Protein AF-A0AA35V7S6-F1 (afdb_monomer_lite)

Secondary structure (DSSP, 8-state):
--PPPPPHHHHHHHHHHHHHHHHHHHHHHHHHHTT---GGGHHHHHHHHHHHHHHHHHT-HHHHHHHHHHHHHHHHHHHT--SSEEEE-TTS-EEEEE---S-HHHHHHHHHHHH---GGGTTT--GGG-S-----S----GGGTTPPP-------PPTTSSTTTTT---HHHHHHHHH-S-EEEEEESSS---HHHHHHHHHHHHTT-GGGEEEEEE-GGG---TT--SHHHHHHHHHHHHHHHHHHHHHHHHHHHHHHSEEE---TTS---TTSHHHHHHHHHHHHHHHHGGGG-

Organism: Methylococcus capsulatus (NCBI:txid414)

Radius of gyration: 25.81 Å; chains: 1; bounding box: 68×38×74 Å

pLDDT: mean 83.31, std 11.3, range [35.41, 95.25]

Sequence (297 aa):
MARSISKPPTLLSKTLTALRAIAARHGGQLKTELGAIDEKDQRVVDELFEEELDRRLREDDEFHRISDEIMDEIELRFALLTDGTVRRNKQGCPQSWCWETEDREAFIKTVTRFSSNHKPRFGRLLTPLVNGVWVAGPFLPKWNNGQQPKLVLLDGEGLGHTPKSVAAISTSLTRRIEAADAIVLVDNAVQPMHAAPVAAMKEMITSGSASKLLLMFTHFEEVKGDNLGNAADREQHVLASIGEELGPFAERALRSRLKEACFFVGGIDASLDPTKKSHKRTVGQLQLLADGHRQHR

Foldseek 3Di:
DDDDQDDVVVLVVVLVVLVVVLCCVLVVVLCVVLVCDDPPCNVVSVVVSVVVSVVVLVVDPSNVVSVVVVQVNLVSLVVPDPFFDFDADPVRHTDDTDHDDPDPVVVCVNVCLQVPPDPVCPSNRCVVVDPDDDDDDLPDAPLPVSDRQPDDDDDDDDAPPDPVSLADDDPVNVVVLVVDLADEDEAALQDGDPSRSLNVLVVCLVVVSLLRYAYEHEQLVVRDDPQCPDSVSSLVVSVVSVCVNNDDPSCVSCVVVCVQRYAYAYPPVDRQDCVDPVRVRNSVRVVSNSCVSVVSD

Structure (mmCIF, N/CA/C/O backbone):
data_AF-A0AA35V7S6-F1
#
_entry.id   AF-A0AA35V7S6-F1
#
loop_
_atom_site.group_PDB
_atom_site.id
_atom_site.type_symbol
_atom_site.label_atom_id
_atom_site.label_alt_id
_atom_site.label_comp_id
_atom_site.label_asym_id
_atom_site.label_entity_id
_atom_site.label_seq_id
_atom_site.pdbx_PDB_ins_code
_atom_site.Cartn_x
_atom_site.Cartn_y
_atom_site.Cartn_z
_atom_site.occupancy
_atom_site.B_iso_or_equiv
_atom_site.auth_seq_id
_atom_site.auth_comp_id
_atom_site.auth_asym_id
_atom_site.auth_atom_id
_atom_site.pdbx_PDB_model_num
ATOM 1 N N . MET A 1 1 ? -38.370 -3.873 4.847 1.00 35.41 1 MET A N 1
ATOM 2 C CA . MET A 1 1 ? -38.128 -2.415 4.755 1.00 35.41 1 MET A CA 1
ATOM 3 C C . MET A 1 1 ? -36.648 -2.209 4.478 1.00 35.41 1 MET A C 1
ATOM 5 O O . MET A 1 1 ? -35.845 -2.596 5.316 1.00 35.41 1 MET A O 1
ATOM 9 N N . ALA A 1 2 ? -36.267 -1.697 3.306 1.00 40.62 2 ALA A N 1
ATOM 10 C CA . ALA A 1 2 ? -34.863 -1.401 3.020 1.00 40.62 2 ALA A CA 1
ATOM 11 C C . ALA A 1 2 ? -34.436 -0.186 3.862 1.00 40.62 2 ALA A C 1
ATOM 13 O O . ALA A 1 2 ? -34.935 0.917 3.638 1.00 40.62 2 ALA A O 1
ATOM 14 N N . ARG A 1 3 ? -33.576 -0.388 4.869 1.00 51.25 3 ARG A N 1
ATOM 15 C CA . ARG A 1 3 ? -32.977 0.720 5.628 1.00 51.25 3 ARG A CA 1
ATOM 16 C C . ARG A 1 3 ? -32.118 1.546 4.664 1.00 51.25 3 ARG A C 1
ATOM 18 O O . ARG A 1 3 ? -31.253 1.004 3.981 1.00 51.25 3 ARG A O 1
ATOM 25 N N . SER A 1 4 ? -32.395 2.845 4.571 1.00 55.69 4 SER A N 1
ATOM 26 C CA . SER A 1 4 ? -31.595 3.765 3.762 1.00 55.69 4 SER A CA 1
ATOM 27 C C . SER A 1 4 ? -30.250 3.990 4.438 1.00 55.69 4 SER A C 1
ATOM 29 O O . SER A 1 4 ? -30.205 4.310 5.622 1.00 55.69 4 SER A O 1
ATOM 31 N N . ILE A 1 5 ? -29.172 3.889 3.667 1.00 61.09 5 ILE A N 1
ATOM 32 C CA . ILE A 1 5 ? -27.818 4.218 4.120 1.00 61.09 5 ILE A CA 1
ATOM 33 C C . ILE A 1 5 ? -27.787 5.677 4.550 1.00 61.09 5 ILE A C 1
ATOM 35 O O . ILE A 1 5 ? -28.224 6.566 3.805 1.00 61.09 5 ILE A O 1
ATOM 39 N N . SER A 1 6 ? -27.304 5.919 5.764 1.00 61.00 6 SER A N 1
ATOM 40 C CA . SER A 1 6 ? -27.156 7.276 6.261 1.00 61.00 6 SER A CA 1
ATOM 41 C C . SER A 1 6 ? -26.060 7.990 5.466 1.00 61.00 6 SER A C 1
ATOM 43 O O . SER A 1 6 ? -25.084 7.389 5.011 1.00 61.00 6 SER A O 1
ATOM 45 N N . LYS A 1 7 ? -26.188 9.307 5.255 1.00 65.31 7 LYS A N 1
ATOM 46 C CA . LYS A 1 7 ? -25.057 10.053 4.694 1.00 65.31 7 LYS A CA 1
ATOM 47 C C . LYS A 1 7 ? -23.907 9.969 5.719 1.00 65.31 7 LYS A C 1
ATOM 49 O O . LYS A 1 7 ? -24.107 10.397 6.860 1.00 65.31 7 LYS A O 1
ATOM 54 N N . PRO A 1 8 ? -22.708 9.486 5.343 1.00 62.78 8 PRO A N 1
ATOM 55 C CA . PRO A 1 8 ? -21.609 9.269 6.289 1.00 62.78 8 PRO A CA 1
ATOM 56 C C . PRO A 1 8 ? -21.266 10.489 7.157 1.00 62.78 8 PRO A C 1
ATOM 58 O O . PRO A 1 8 ? -21.064 10.309 8.355 1.00 62.78 8 PRO A O 1
ATOM 61 N N . PRO A 1 9 ? -2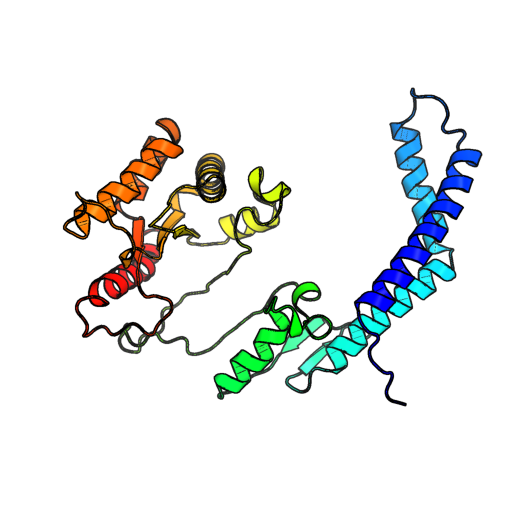1.263 11.735 6.628 1.00 66.50 9 PRO A N 1
ATOM 62 C CA . PRO A 1 9 ? -20.963 12.913 7.441 1.00 66.50 9 PRO A CA 1
ATOM 63 C C . PRO A 1 9 ? -21.981 13.147 8.561 1.00 66.50 9 PRO A C 1
ATOM 65 O O . PRO A 1 9 ? -21.615 13.591 9.643 1.00 66.50 9 PRO A O 1
ATOM 68 N N . THR A 1 10 ? -23.260 12.841 8.320 1.00 77.81 10 THR A N 1
ATOM 69 C CA . THR A 1 10 ? -24.323 13.075 9.305 1.00 77.81 10 THR A CA 1
ATOM 70 C C . THR A 1 10 ? -24.332 12.047 10.424 1.00 77.81 10 THR A C 1
ATOM 72 O O . THR A 1 10 ? -24.553 12.437 11.565 1.00 77.81 10 THR A O 1
ATOM 75 N N . LEU A 1 11 ? -24.072 10.767 10.131 1.00 81.25 11 LEU A N 1
ATOM 76 C CA . LEU A 1 11 ? -23.948 9.755 11.182 1.00 81.25 11 LEU A CA 1
ATOM 77 C C . LEU A 1 11 ? -22.724 10.054 12.045 1.00 81.25 11 LEU A C 1
ATOM 79 O O . LEU A 1 11 ? -22.870 10.283 13.237 1.00 81.25 11 LEU A O 1
ATOM 83 N N . LEU A 1 12 ? -21.545 10.188 11.427 1.00 82.69 12 LEU A N 1
ATOM 84 C CA . LEU A 1 12 ? -20.299 10.433 12.156 1.00 82.69 12 LEU A CA 1
ATOM 85 C C . LEU A 1 12 ? -20.352 11.714 12.997 1.00 82.69 12 LEU A C 1
ATOM 87 O O . LEU A 1 12 ? -19.873 11.722 14.126 1.00 82.69 12 LEU A O 1
ATOM 91 N N . SER A 1 13 ? -20.971 12.788 12.495 1.00 86.38 13 SER A N 1
ATOM 92 C CA . SER A 1 13 ? -21.135 14.023 13.271 1.00 86.38 13 SER A CA 1
ATOM 93 C C . SER A 1 13 ? -22.069 13.855 14.473 1.00 86.38 13 SER A C 1
ATOM 95 O O . SER A 1 13 ? -21.822 14.469 15.515 1.00 86.38 13 SER A O 1
ATOM 97 N N . LYS A 1 14 ? -23.135 13.054 14.347 1.00 88.62 14 LYS A N 1
ATOM 98 C CA . LYS A 1 14 ? -24.044 12.746 15.461 1.00 88.62 14 LYS A CA 1
ATOM 99 C C . LYS A 1 14 ? -23.346 11.871 16.495 1.00 88.62 14 LYS A C 1
ATOM 101 O O . LYS A 1 14 ? -23.303 12.245 17.661 1.00 88.62 14 LYS A O 1
ATOM 106 N N . THR A 1 15 ? -22.721 10.786 16.045 1.00 90.38 15 THR A N 1
ATOM 107 C CA . THR A 1 15 ? -21.921 9.876 16.870 1.00 90.38 15 THR A CA 1
ATOM 108 C C . THR A 1 15 ? -20.838 10.633 17.636 1.00 90.38 15 THR A C 1
ATOM 110 O O . THR A 1 15 ? -20.719 10.475 18.844 1.00 90.38 15 THR A O 1
ATOM 113 N N . LEU A 1 16 ? -20.085 11.517 16.971 1.00 91.69 16 LEU A N 1
ATOM 114 C CA . LEU A 1 16 ? -19.028 12.297 17.616 1.00 91.69 16 LEU A CA 1
ATOM 115 C C . LEU A 1 16 ? -19.579 13.233 18.697 1.00 91.69 16 LEU A C 1
ATOM 117 O O . LEU A 1 16 ? -18.976 13.370 19.758 1.00 91.69 16 LEU A O 1
ATOM 121 N N . THR A 1 17 ? -20.712 13.884 18.430 1.00 93.56 17 THR A N 1
ATOM 122 C CA . THR A 1 17 ? -21.378 14.743 19.419 1.00 93.56 17 THR A CA 1
ATOM 123 C C . THR A 1 17 ? -21.808 13.936 20.642 1.00 93.56 17 THR A C 1
ATOM 125 O O . THR A 1 17 ? -21.530 14.349 21.766 1.00 93.56 17 THR A O 1
ATOM 128 N N . ALA A 1 18 ? -22.421 12.770 20.430 1.00 92.44 18 ALA A N 1
ATOM 129 C CA . ALA A 1 18 ? -22.876 11.900 21.509 1.00 92.44 18 ALA A CA 1
ATOM 130 C C . ALA A 1 18 ? -21.700 11.336 22.329 1.00 92.44 18 ALA A C 1
ATOM 132 O O . ALA A 1 18 ? -21.682 11.466 23.549 1.00 92.44 18 ALA A O 1
ATOM 133 N N . LEU A 1 19 ? -20.644 10.839 21.672 1.00 92.19 19 LEU A N 1
ATOM 134 C CA . LEU A 1 19 ? -19.429 10.365 22.347 1.00 92.19 19 LEU A CA 1
ATOM 135 C C . LEU A 1 19 ? -18.753 11.465 23.175 1.00 92.19 19 LEU A C 1
ATOM 137 O O . LEU A 1 19 ? -18.291 11.202 24.281 1.00 92.19 19 LEU A O 1
ATOM 141 N N . ARG A 1 20 ? -18.725 12.711 22.681 1.00 92.81 20 ARG A N 1
ATOM 142 C CA . ARG A 1 20 ? -18.211 13.856 23.455 1.00 92.81 20 ARG A CA 1
ATOM 143 C C . ARG A 1 20 ? -19.047 14.128 24.703 1.00 92.81 20 ARG A C 1
ATOM 145 O O . ARG A 1 20 ? -18.473 14.442 25.742 1.00 92.81 20 ARG A O 1
ATOM 152 N N . ALA A 1 21 ? -20.370 14.008 24.613 1.00 93.25 21 ALA A N 1
ATOM 153 C CA . ALA A 1 21 ? -21.257 14.187 25.757 1.00 93.25 21 ALA A CA 1
ATOM 154 C C . ALA A 1 21 ? -21.061 13.080 26.808 1.00 93.25 21 ALA A C 1
ATOM 156 O O . ALA A 1 21 ? -20.918 13.384 27.992 1.00 93.25 21 ALA A O 1
ATOM 157 N N . ILE A 1 22 ? -20.967 11.819 26.372 1.00 92.56 22 ILE A N 1
ATOM 158 C CA . ILE A 1 22 ? -20.684 10.662 27.236 1.00 92.56 22 ILE A CA 1
ATOM 159 C C . ILE A 1 22 ? -19.325 10.827 27.930 1.00 92.56 22 ILE A C 1
ATOM 161 O O . ILE A 1 22 ? -19.238 10.709 29.151 1.00 92.56 22 ILE A O 1
ATOM 165 N N . ALA A 1 23 ? -18.279 11.174 27.174 1.00 89.38 23 ALA A N 1
ATOM 166 C CA . ALA A 1 23 ? -16.939 11.387 27.716 1.00 89.38 23 ALA A CA 1
ATOM 167 C C . ALA A 1 23 ? -16.898 12.540 28.733 1.00 89.38 23 ALA A C 1
ATOM 169 O O . ALA A 1 23 ? -16.265 12.415 29.778 1.00 89.38 23 ALA A O 1
ATOM 170 N N . ALA A 1 24 ? -17.594 13.650 28.463 1.00 89.44 24 ALA A N 1
ATOM 171 C CA . ALA A 1 24 ? -17.681 14.769 29.399 1.00 89.44 24 ALA A CA 1
ATOM 172 C C . ALA A 1 24 ? -18.428 14.389 30.688 1.00 89.44 24 ALA A C 1
ATOM 174 O O . ALA A 1 24 ? -17.986 14.754 31.778 1.00 89.44 24 ALA A O 1
ATOM 175 N N . ARG A 1 25 ? -19.527 13.630 30.573 1.00 92.25 25 ARG A N 1
ATOM 176 C CA . ARG A 1 25 ? -20.317 13.144 31.712 1.00 92.25 25 ARG A CA 1
ATOM 177 C C . ARG A 1 25 ? -19.494 12.219 32.606 1.00 92.25 25 ARG A C 1
ATOM 179 O O . ARG A 1 25 ? -19.322 12.524 33.784 1.00 92.25 25 ARG A O 1
ATOM 186 N N . HIS A 1 26 ? -18.960 11.133 32.050 1.00 90.50 26 HIS A N 1
ATOM 187 C CA . HIS A 1 26 ? -18.203 10.146 32.827 1.00 90.50 26 HIS A CA 1
ATOM 188 C C . HIS A 1 26 ? -16.877 10.709 33.324 1.00 90.50 26 HIS A C 1
ATOM 190 O O . HIS A 1 26 ? -16.552 10.551 34.496 1.00 90.50 26 HIS A O 1
ATOM 196 N N . GLY A 1 27 ? -16.151 11.451 32.484 1.00 85.69 27 GLY A N 1
ATOM 197 C CA . GLY A 1 27 ? -14.883 12.061 32.876 1.00 85.69 27 GLY A CA 1
ATOM 198 C C . GLY A 1 27 ? -15.035 13.130 33.960 1.00 85.69 27 GLY A C 1
ATOM 199 O O . GLY A 1 27 ? -14.189 13.224 34.845 1.00 85.69 27 GLY A O 1
ATOM 200 N N . GLY A 1 28 ? -16.114 13.921 33.935 1.00 84.44 28 GLY A N 1
ATOM 201 C CA . GLY A 1 28 ? -16.401 14.901 34.987 1.00 84.44 28 GLY A CA 1
ATOM 202 C C . GLY A 1 28 ? -16.742 14.250 36.332 1.00 84.44 28 GLY A C 1
ATOM 203 O O . GLY A 1 28 ? -16.274 14.711 37.374 1.00 84.44 28 GLY A O 1
ATOM 204 N N . GLN A 1 29 ? -17.502 13.151 36.310 1.00 85.88 29 GLN A N 1
ATOM 205 C CA . GLN A 1 29 ? -17.808 12.369 37.512 1.00 85.88 29 GLN A CA 1
ATOM 206 C C . GLN A 1 29 ? -16.540 11.728 38.088 1.00 85.88 29 GLN A C 1
ATOM 208 O O . GLN A 1 29 ? -16.225 11.954 39.254 1.00 85.88 29 GLN A O 1
ATOM 213 N N . LEU A 1 30 ? -15.746 11.050 37.251 1.00 85.62 30 LEU A N 1
ATOM 214 C CA . LEU A 1 30 ? -14.502 10.402 37.675 1.00 85.62 30 LEU A CA 1
ATOM 215 C C . LEU A 1 30 ? -13.504 11.375 38.300 1.00 85.62 30 LEU A C 1
ATOM 217 O O . LEU A 1 30 ? -12.951 11.090 39.354 1.00 85.62 30 LEU A O 1
ATOM 221 N N . LYS A 1 31 ? -13.276 12.538 37.671 1.00 81.06 31 LYS A N 1
ATOM 222 C CA . LYS A 1 31 ? -12.344 13.551 38.201 1.00 81.06 31 LYS A CA 1
ATOM 223 C C . LYS A 1 31 ? -12.740 14.020 39.597 1.00 81.06 31 LYS A C 1
ATOM 225 O O . LYS A 1 31 ? -11.869 14.293 40.418 1.00 81.06 31 LYS A O 1
ATOM 230 N N . THR A 1 32 ? -14.044 14.118 39.842 1.00 80.81 32 THR A N 1
ATOM 231 C CA . THR A 1 32 ? -14.587 14.527 41.139 1.00 80.81 32 THR A CA 1
ATOM 232 C C . THR A 1 32 ? -14.391 13.432 42.185 1.00 80.81 32 THR A C 1
ATOM 234 O O . THR A 1 32 ? -13.976 13.722 43.302 1.00 80.81 32 THR A O 1
ATOM 237 N N . GLU A 1 33 ? -14.654 12.178 41.820 1.00 81.75 33 GLU A N 1
ATOM 238 C CA . GLU A 1 33 ? -14.571 11.021 42.719 1.00 81.75 33 GLU A CA 1
ATOM 239 C C . GLU A 1 33 ? -13.130 10.629 43.065 1.00 81.75 33 GLU A C 1
ATOM 241 O O . GLU A 1 33 ? -12.841 10.291 44.210 1.00 81.75 33 GLU A O 1
ATOM 246 N N . LEU A 1 34 ? -12.218 10.713 42.094 1.00 77.69 34 LEU A N 1
ATOM 247 C CA . LEU A 1 34 ? -10.810 10.354 42.262 1.00 77.69 34 LEU A CA 1
ATOM 248 C C . LEU A 1 34 ? -9.982 11.439 42.957 1.00 77.69 34 LEU A C 1
ATOM 250 O O . LEU A 1 34 ? -8.823 11.195 43.278 1.00 77.69 34 LEU A O 1
ATOM 254 N N . GLY A 1 35 ? -10.539 12.638 43.176 1.00 70.31 35 GLY A N 1
ATOM 255 C CA . GLY A 1 35 ? -9.804 13.738 43.803 1.00 70.31 35 GLY A CA 1
ATOM 256 C C . GLY A 1 35 ? -8.496 14.054 43.070 1.00 70.31 35 GLY A C 1
ATOM 257 O O . GLY A 1 35 ? -7.479 14.304 43.710 1.00 70.31 35 GLY A O 1
ATOM 258 N N . ALA A 1 36 ? -8.510 14.003 41.734 1.00 62.31 36 ALA A N 1
ATOM 259 C CA . ALA A 1 36 ? -7.345 14.191 40.869 1.00 62.31 36 ALA A CA 1
ATOM 260 C C . ALA A 1 36 ? -6.891 15.668 40.837 1.00 62.31 36 ALA A C 1
ATOM 262 O O . ALA A 1 36 ? -7.072 16.360 39.834 1.00 62.31 36 ALA A O 1
ATOM 263 N N . ILE A 1 37 ? -6.375 16.170 41.967 1.00 58.78 37 ILE A N 1
ATOM 264 C CA . ILE A 1 37 ? -6.006 17.582 42.187 1.00 58.78 37 ILE A CA 1
ATOM 265 C C . ILE A 1 37 ? -4.514 17.794 42.507 1.00 58.78 37 ILE A C 1
ATOM 267 O O . ILE A 1 37 ? -4.087 18.946 42.515 1.00 58.78 37 ILE A O 1
ATOM 271 N N . ASP A 1 38 ? -3.725 16.739 42.757 1.00 59.69 38 ASP A N 1
ATOM 272 C CA . ASP A 1 38 ? -2.303 16.842 43.145 1.00 59.69 38 ASP A CA 1
ATOM 273 C C . ASP A 1 38 ? -1.377 16.069 42.177 1.00 59.69 38 ASP A C 1
ATOM 275 O O . ASP A 1 38 ? -1.654 14.929 41.805 1.00 59.69 38 ASP A O 1
ATOM 279 N N . GLU A 1 39 ? -0.265 16.690 41.765 1.00 61.00 39 GLU A N 1
ATOM 280 C CA . GLU A 1 39 ? 0.618 16.242 40.667 1.00 61.00 39 GLU A CA 1
ATOM 281 C C . GLU A 1 39 ? 1.461 14.997 41.005 1.00 61.00 39 GLU A C 1
ATOM 283 O O . GLU A 1 39 ? 2.061 14.386 40.118 1.00 61.00 39 GLU A O 1
ATOM 288 N N . LYS A 1 40 ? 1.538 14.603 42.283 1.00 62.66 40 LYS A N 1
ATOM 289 C CA . LYS A 1 40 ? 2.473 13.561 42.748 1.00 62.66 40 LYS A CA 1
ATOM 290 C C . LYS A 1 40 ? 2.071 12.127 42.391 1.00 62.66 40 LYS A C 1
ATOM 292 O O . LYS A 1 40 ? 2.961 11.286 42.301 1.00 62.66 40 LYS A O 1
ATOM 297 N N . ASP A 1 41 ? 0.792 11.880 42.107 1.00 63.00 41 ASP A N 1
ATOM 298 C CA . ASP A 1 41 ? 0.253 10.546 41.790 1.00 63.00 41 ASP A CA 1
ATOM 299 C C . ASP A 1 41 ? -0.371 10.462 40.387 1.00 63.00 41 ASP A C 1
ATOM 301 O O . ASP A 1 41 ? -1.084 9.510 40.071 1.00 63.00 41 ASP A O 1
ATOM 305 N N . GLN A 1 42 ? -0.070 11.427 39.507 1.00 69.00 42 GLN A N 1
ATOM 306 C CA . GLN A 1 42 ? -0.740 11.592 38.211 1.00 69.00 42 GLN A CA 1
ATOM 307 C C . GLN A 1 42 ? -0.780 10.309 37.366 1.00 69.00 42 GLN A C 1
ATOM 309 O O . GLN A 1 42 ? -1.804 10.010 36.771 1.00 69.00 42 GLN A O 1
ATOM 314 N N . ARG A 1 43 ? 0.291 9.502 37.356 1.00 70.44 43 ARG A N 1
ATOM 315 C CA . ARG A 1 43 ? 0.329 8.264 36.558 1.00 70.44 43 ARG A CA 1
ATOM 316 C C . ARG A 1 43 ? -0.587 7.163 37.104 1.00 70.44 43 ARG A C 1
ATOM 318 O O . ARG A 1 43 ? -1.200 6.447 36.325 1.00 70.44 43 ARG A O 1
ATOM 325 N N . VAL A 1 44 ? -0.683 7.045 38.429 1.00 67.31 44 VAL A N 1
ATOM 326 C CA . VAL A 1 44 ? -1.584 6.090 39.100 1.00 67.31 44 VAL A CA 1
ATOM 327 C C . VAL A 1 44 ? -3.031 6.547 38.939 1.00 67.31 44 VAL A C 1
ATOM 329 O O . VAL A 1 44 ? -3.917 5.734 38.697 1.00 67.31 44 VAL A O 1
ATOM 332 N N . VAL A 1 45 ? -3.261 7.858 39.020 1.00 72.56 45 VAL A N 1
ATOM 333 C CA . VAL A 1 45 ? -4.562 8.478 38.765 1.00 72.56 45 VAL A CA 1
ATOM 334 C C . VAL A 1 45 ? -4.992 8.279 37.312 1.00 72.56 45 VAL A C 1
ATOM 336 O O . VAL A 1 45 ? -6.152 7.957 37.092 1.00 72.56 45 VAL A O 1
ATOM 339 N N . ASP A 1 46 ? -4.090 8.413 36.338 1.00 78.50 46 ASP A N 1
ATOM 340 C CA . ASP A 1 46 ? -4.389 8.205 34.917 1.00 78.50 46 ASP A CA 1
ATOM 341 C C . ASP A 1 46 ? -4.729 6.731 34.616 1.00 78.50 46 ASP A C 1
ATOM 343 O O . ASP A 1 46 ? -5.724 6.468 33.944 1.00 78.50 46 ASP A O 1
ATOM 347 N N . GLU A 1 47 ? -3.970 5.767 35.157 1.00 79.94 47 GLU A N 1
ATOM 348 C CA . GLU A 1 47 ? -4.271 4.328 35.020 1.00 79.94 47 GLU A CA 1
ATOM 349 C C . GLU A 1 47 ? -5.639 3.981 35.640 1.00 79.94 47 GLU A C 1
ATOM 351 O O . GLU A 1 47 ? -6.491 3.376 34.987 1.00 79.94 47 GLU A O 1
ATOM 356 N N . LEU A 1 48 ? -5.894 4.441 36.870 1.00 78.62 48 LEU A N 1
ATOM 357 C CA . LEU A 1 48 ? -7.173 4.239 37.558 1.00 78.62 48 LEU A CA 1
ATOM 358 C C . LEU A 1 48 ? -8.334 4.925 36.816 1.00 78.62 48 LEU A C 1
ATOM 360 O O . LEU A 1 48 ? -9.458 4.422 36.800 1.00 78.62 48 LEU A O 1
ATOM 364 N N . PHE A 1 49 ? -8.063 6.070 36.184 1.00 84.12 49 PHE A N 1
ATOM 365 C CA . PHE A 1 49 ? -9.033 6.798 35.380 1.00 84.12 49 PHE A CA 1
ATOM 366 C C . PHE A 1 49 ? -9.403 6.030 34.108 1.00 84.12 49 PHE A C 1
ATOM 368 O O . PHE A 1 49 ? -10.584 5.960 33.773 1.00 84.12 49 PHE A O 1
ATOM 375 N N . GLU A 1 50 ? -8.431 5.444 33.404 1.00 84.56 50 GLU A N 1
ATOM 376 C CA . GLU A 1 50 ? -8.689 4.632 32.209 1.00 84.56 50 GLU A CA 1
ATOM 377 C C . GLU A 1 50 ? -9.505 3.373 32.532 1.00 84.56 50 GLU A C 1
ATOM 379 O O . GLU A 1 50 ? -10.498 3.104 31.852 1.00 84.56 50 GLU A O 1
ATOM 384 N N . GLU A 1 51 ? -9.136 2.634 33.582 1.00 85.62 51 GLU A N 1
ATOM 385 C CA . GLU A 1 51 ? -9.834 1.405 33.984 1.00 85.62 51 GLU A CA 1
ATOM 386 C C . GLU A 1 51 ? -11.289 1.668 34.395 1.00 85.62 51 GLU A C 1
ATOM 388 O O . GLU A 1 51 ? -12.215 0.987 33.942 1.00 85.62 51 GLU A O 1
ATOM 393 N N . GLU A 1 52 ? -11.512 2.681 35.233 1.00 87.31 52 GLU A N 1
ATOM 394 C CA . GLU A 1 52 ? -12.848 3.010 35.724 1.00 87.31 52 GLU A CA 1
ATOM 395 C C . GLU A 1 52 ? -13.714 3.654 34.625 1.00 87.31 52 GLU A C 1
ATOM 397 O O . GLU A 1 52 ? -14.921 3.401 34.558 1.00 87.31 52 GLU A O 1
ATOM 402 N N . LEU A 1 53 ? -13.116 4.425 33.708 1.00 86.94 53 LEU A N 1
ATOM 403 C CA . LEU A 1 53 ? -13.819 4.910 32.521 1.00 86.94 53 LEU A CA 1
ATOM 404 C C . LEU A 1 53 ? -14.244 3.748 31.612 1.00 86.94 53 LEU A C 1
ATOM 406 O O . LEU A 1 53 ? -15.397 3.730 31.178 1.00 86.94 53 LEU A O 1
ATOM 410 N N . ASP A 1 54 ? -13.370 2.768 31.352 1.00 87.44 54 ASP A N 1
ATOM 411 C CA . ASP A 1 54 ? -13.718 1.571 30.568 1.00 87.44 54 ASP A CA 1
ATOM 412 C C . ASP A 1 54 ? -14.873 0.800 31.224 1.00 87.44 54 ASP A C 1
ATOM 414 O O . ASP A 1 54 ? -15.841 0.431 30.553 1.00 87.44 54 ASP A O 1
ATOM 418 N N . ARG A 1 55 ? -14.835 0.632 32.553 1.00 89.94 55 ARG A N 1
ATOM 419 C CA . ARG A 1 55 ? -15.920 -0.006 33.312 1.00 89.94 55 ARG A CA 1
ATOM 420 C C . ARG A 1 55 ? -17.252 0.726 33.132 1.00 89.94 55 ARG A C 1
ATOM 422 O O . ARG A 1 55 ? -18.254 0.086 32.817 1.00 89.94 55 ARG A O 1
ATOM 429 N N . ARG A 1 56 ? -17.272 2.056 33.273 1.00 90.00 56 ARG A N 1
ATOM 430 C CA . ARG A 1 56 ? -18.498 2.859 33.104 1.00 90.00 56 ARG A CA 1
ATOM 431 C C . ARG A 1 56 ? -19.035 2.819 31.684 1.00 90.00 56 ARG A C 1
ATOM 433 O O . ARG A 1 56 ? -20.243 2.718 31.503 1.00 90.00 56 ARG A O 1
ATOM 440 N N . LEU A 1 57 ? -18.162 2.873 30.679 1.00 89.75 57 LEU A N 1
ATOM 441 C CA . LEU A 1 57 ? -18.579 2.785 29.279 1.00 89.75 57 LEU A CA 1
ATOM 442 C C . LEU A 1 57 ? -19.210 1.425 28.958 1.00 89.75 57 LEU A C 1
ATOM 444 O O . LEU A 1 57 ? -20.185 1.372 28.214 1.00 89.75 57 LEU A O 1
ATOM 448 N N . ARG A 1 58 ? -18.724 0.332 29.562 1.00 88.94 58 ARG A N 1
ATOM 449 C CA . ARG A 1 58 ? -19.340 -1.003 29.432 1.00 88.94 58 ARG A CA 1
ATOM 450 C C . ARG A 1 58 ? -20.725 -1.109 30.068 1.00 88.94 58 ARG A C 1
ATOM 452 O O . ARG A 1 58 ? -21.470 -2.013 29.702 1.00 88.94 58 ARG A O 1
ATOM 459 N N . GLU A 1 59 ? -21.070 -0.227 30.997 1.00 91.75 59 GLU A N 1
ATOM 460 C CA . GLU A 1 59 ? -22.379 -0.181 31.666 1.00 91.75 59 GLU A CA 1
ATOM 461 C C . GLU A 1 59 ? -23.317 0.874 31.049 1.00 91.75 59 GLU A C 1
ATOM 463 O O . GLU A 1 59 ? -24.474 0.984 31.448 1.00 91.75 59 GLU A O 1
ATOM 468 N N . ASP A 1 60 ? -22.843 1.658 30.076 1.00 92.94 60 ASP A N 1
ATOM 469 C CA . ASP A 1 60 ? -23.586 2.783 29.520 1.00 92.94 60 ASP A CA 1
ATOM 470 C C . ASP A 1 60 ? -24.418 2.386 28.286 1.00 92.94 60 ASP A C 1
ATOM 472 O O . ASP A 1 60 ? -23.897 2.135 27.199 1.00 92.94 60 ASP A O 1
ATOM 476 N N . ASP A 1 61 ? -25.743 2.375 28.441 1.00 93.88 61 ASP A N 1
ATOM 477 C CA . ASP A 1 61 ? -26.684 2.027 27.365 1.00 93.88 61 ASP A CA 1
ATOM 478 C C . ASP A 1 61 ? -26.602 2.963 26.145 1.00 93.88 61 ASP A C 1
ATOM 480 O O . ASP A 1 61 ? -26.885 2.553 25.015 1.00 93.88 61 ASP A O 1
ATOM 484 N N . GLU A 1 62 ? -26.255 4.239 26.349 1.00 92.12 62 GLU A N 1
ATOM 485 C CA . GLU A 1 62 ? -26.105 5.206 25.258 1.00 92.12 62 GLU A CA 1
ATOM 486 C C . GLU A 1 62 ? -24.850 4.887 24.440 1.00 92.12 62 GLU A C 1
ATOM 488 O O . GLU A 1 62 ? -24.894 4.910 23.208 1.00 92.12 62 GLU A O 1
ATOM 493 N N . PHE A 1 63 ? -23.758 4.514 25.112 1.00 92.62 63 PHE A N 1
ATOM 494 C CA . PHE A 1 63 ? -22.532 4.052 24.466 1.00 92.62 63 PHE A CA 1
ATOM 495 C C . PHE A 1 63 ? -22.769 2.794 23.619 1.00 92.62 63 PHE A C 1
ATOM 497 O O . PHE A 1 63 ? -22.396 2.774 22.442 1.00 92.62 63 PHE A O 1
ATOM 504 N N . HIS A 1 64 ? -23.453 1.785 24.170 1.00 92.69 64 HIS A N 1
ATOM 505 C CA . HIS A 1 64 ? -23.798 0.563 23.429 1.00 92.69 64 HIS A CA 1
ATOM 506 C C . HIS A 1 64 ? -24.652 0.859 22.199 1.00 92.69 64 HIS A C 1
ATOM 508 O O . HIS A 1 64 ? -24.339 0.392 21.107 1.00 92.69 64 HIS A O 1
ATOM 514 N N . ARG A 1 65 ? -25.661 1.729 22.332 1.00 92.19 65 ARG A N 1
ATOM 515 C CA . ARG A 1 65 ? -26.502 2.144 21.201 1.00 92.19 65 ARG A CA 1
ATOM 516 C C . ARG A 1 65 ? -25.693 2.796 20.081 1.00 92.19 65 ARG A C 1
ATOM 518 O O . ARG A 1 65 ? -25.931 2.510 18.911 1.00 92.19 65 ARG A O 1
ATOM 525 N N . ILE A 1 66 ? -24.743 3.667 20.420 1.00 91.31 66 ILE A N 1
ATOM 526 C CA . ILE A 1 66 ? -23.871 4.313 19.429 1.00 91.31 66 ILE A CA 1
ATOM 527 C C . ILE A 1 66 ? -22.999 3.274 18.718 1.00 91.31 66 ILE A C 1
ATOM 529 O O . ILE A 1 66 ? -22.833 3.347 17.498 1.00 91.31 66 ILE A O 1
ATOM 533 N N . SER A 1 67 ? -22.441 2.321 19.469 1.00 90.06 67 SER A N 1
ATOM 534 C CA . SER A 1 67 ? -21.659 1.220 18.906 1.00 90.06 67 SER A CA 1
ATOM 535 C C . SER A 1 67 ? -22.499 0.402 17.921 1.00 90.06 67 SER A C 1
ATOM 537 O O . SER A 1 67 ? -22.077 0.202 16.781 1.00 90.06 67 SER A O 1
ATOM 539 N N . ASP A 1 68 ? -23.713 0.015 18.312 1.00 89.50 68 ASP A N 1
ATOM 540 C CA . ASP A 1 68 ? -24.638 -0.740 17.465 1.00 89.50 68 ASP A CA 1
ATOM 541 C C . ASP A 1 68 ? -25.017 0.032 16.193 1.00 89.50 68 ASP A C 1
ATOM 543 O O . ASP A 1 68 ? -24.985 -0.529 15.100 1.00 89.50 68 ASP A O 1
ATOM 547 N N . GLU A 1 69 ? -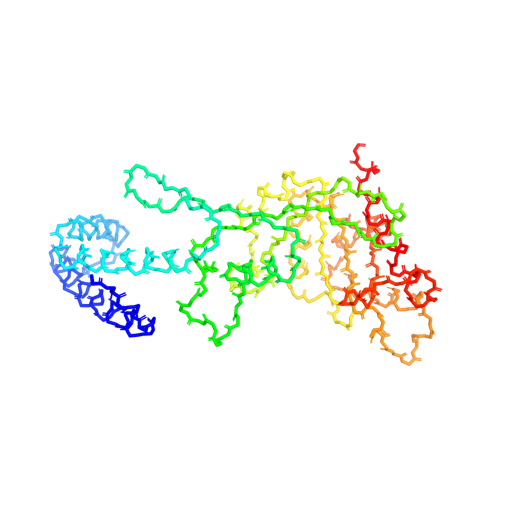25.290 1.338 16.287 1.00 89.62 69 GLU A N 1
ATOM 548 C CA . GLU A 1 69 ? -25.577 2.179 15.115 1.00 89.62 69 GLU A CA 1
ATOM 549 C C . GLU A 1 69 ? -24.400 2.237 14.124 1.00 89.62 69 GLU A C 1
ATOM 551 O O . GLU A 1 69 ? -24.605 2.214 12.904 1.00 89.62 69 GLU A O 1
ATOM 556 N N . ILE A 1 70 ? -23.158 2.306 14.622 1.00 87.56 70 ILE A N 1
ATOM 557 C CA . ILE A 1 70 ? -21.961 2.256 13.771 1.00 87.56 70 ILE A CA 1
ATOM 558 C C . ILE A 1 70 ? -21.846 0.883 13.106 1.00 87.56 70 ILE A C 1
ATOM 560 O O . ILE A 1 70 ? -21.581 0.813 11.900 1.00 87.56 70 ILE A O 1
ATOM 564 N N . MET A 1 71 ? -22.025 -0.192 13.875 1.00 87.00 71 MET A N 1
ATOM 565 C CA . MET A 1 71 ? -21.921 -1.564 13.380 1.00 87.00 71 MET A CA 1
ATOM 566 C C . MET A 1 71 ? -22.982 -1.855 12.314 1.00 87.00 71 MET A C 1
ATOM 568 O O . MET A 1 71 ? -22.630 -2.323 11.230 1.00 87.00 71 MET A O 1
ATOM 572 N N . ASP A 1 72 ? -24.236 -1.464 12.546 1.00 86.25 72 ASP A N 1
ATOM 573 C CA . ASP A 1 72 ? -25.333 -1.553 11.576 1.00 86.25 72 ASP A CA 1
ATOM 574 C C . ASP A 1 72 ? -24.984 -0.833 10.264 1.00 86.25 72 ASP A C 1
ATOM 576 O O . ASP A 1 72 ? -25.189 -1.349 9.162 1.00 86.25 72 ASP A O 1
ATOM 580 N N . GLU A 1 73 ? -24.422 0.373 10.352 1.00 85.69 73 GLU A N 1
ATOM 581 C CA . GLU A 1 73 ? -24.035 1.138 9.172 1.00 85.69 73 GLU A CA 1
ATOM 582 C C . GLU A 1 73 ? -22.848 0.491 8.427 1.00 85.69 73 GLU A C 1
ATOM 584 O O . GLU A 1 73 ? -22.807 0.512 7.191 1.00 85.69 73 GLU A O 1
ATOM 589 N N . ILE A 1 74 ? -21.883 -0.102 9.139 1.00 85.12 74 ILE A N 1
ATOM 590 C CA . ILE A 1 74 ? -20.814 -0.904 8.524 1.00 85.12 74 ILE A CA 1
ATOM 591 C C . ILE A 1 74 ? -21.432 -2.080 7.761 1.00 85.12 74 ILE A C 1
ATOM 593 O O . ILE A 1 74 ? -21.129 -2.267 6.579 1.00 85.12 74 ILE A O 1
ATOM 597 N N . GLU A 1 75 ? -22.340 -2.828 8.385 1.00 84.19 75 GLU A N 1
ATOM 598 C CA . GLU A 1 75 ? -23.008 -3.968 7.759 1.00 84.19 75 GLU A CA 1
ATOM 599 C C . GLU A 1 75 ? -23.791 -3.579 6.501 1.00 84.19 75 GLU A C 1
ATOM 601 O O . GLU A 1 75 ? -23.677 -4.259 5.474 1.00 84.19 75 GLU A O 1
ATOM 606 N N . LEU A 1 76 ? -24.517 -2.456 6.533 1.00 84.62 76 LEU A N 1
ATOM 607 C CA . LEU A 1 76 ? -25.245 -1.930 5.375 1.00 84.62 76 LEU A CA 1
ATOM 608 C C . LEU A 1 76 ? -24.316 -1.648 4.187 1.00 84.62 76 LEU A C 1
ATOM 610 O O . LEU A 1 76 ? -24.688 -1.888 3.035 1.00 84.62 76 LEU A O 1
ATOM 614 N N . ARG A 1 77 ? -23.086 -1.181 4.431 1.00 84.69 77 ARG A N 1
ATOM 615 C CA . ARG A 1 77 ? -22.113 -0.932 3.353 1.00 84.69 77 ARG A CA 1
ATOM 616 C C . ARG A 1 77 ? -21.623 -2.219 2.702 1.00 84.69 77 ARG A C 1
ATOM 618 O O . ARG A 1 77 ? -21.441 -2.227 1.484 1.00 84.69 77 ARG A O 1
ATOM 625 N N . PHE A 1 78 ? -21.453 -3.291 3.474 1.00 85.62 78 PHE A N 1
ATOM 626 C CA . PHE A 1 78 ? -21.147 -4.615 2.927 1.00 85.62 78 PHE A CA 1
ATOM 627 C C . PHE A 1 78 ? -22.353 -5.231 2.206 1.00 85.62 78 PHE A C 1
ATOM 629 O O . PHE A 1 78 ? -22.169 -5.896 1.192 1.00 85.62 78 PHE A O 1
ATOM 636 N N . ALA A 1 79 ? -23.584 -4.961 2.655 1.00 83.81 79 ALA A N 1
ATOM 637 C CA . ALA A 1 79 ? -24.806 -5.428 1.990 1.00 83.81 79 ALA A CA 1
ATOM 638 C C . ALA A 1 79 ? -25.017 -4.821 0.590 1.00 83.81 79 ALA A C 1
ATOM 640 O O . ALA A 1 79 ? -25.740 -5.376 -0.230 1.00 83.81 79 ALA A O 1
ATOM 641 N N . LEU A 1 80 ? -24.367 -3.694 0.289 1.00 84.06 80 LEU A N 1
ATOM 642 C CA . LEU A 1 80 ? -24.364 -3.111 -1.052 1.00 84.06 80 LEU A CA 1
ATOM 643 C C . LEU A 1 80 ? -23.458 -3.851 -2.051 1.00 84.06 80 LEU A C 1
ATOM 645 O O . LEU A 1 80 ? -23.370 -3.419 -3.204 1.00 84.06 80 LEU A O 1
ATOM 649 N N . LEU A 1 81 ? -22.676 -4.844 -1.625 1.00 85.88 81 LEU A N 1
ATOM 650 C CA . LEU A 1 81 ? -21.886 -5.658 -2.546 1.00 85.88 81 LEU A CA 1
ATOM 651 C C . LEU A 1 81 ? -22.840 -6.558 -3.335 1.00 85.88 81 LEU A C 1
ATOM 653 O O . LEU A 1 81 ? -23.509 -7.412 -2.765 1.00 85.88 81 LEU A O 1
ATOM 657 N N . THR A 1 82 ? -22.921 -6.323 -4.641 1.00 85.12 82 THR A N 1
ATOM 658 C CA . THR A 1 82 ? -23.754 -7.095 -5.575 1.00 85.12 82 THR A CA 1
ATOM 659 C C . THR A 1 82 ? -23.053 -8.342 -6.092 1.00 85.12 82 THR A C 1
ATOM 661 O O . THR A 1 82 ? -23.706 -9.297 -6.495 1.00 85.12 82 THR A O 1
ATOM 664 N N . ASP A 1 83 ? -21.726 -8.318 -6.066 1.00 89.38 83 ASP A N 1
ATOM 665 C CA . ASP A 1 83 ? -20.858 -9.323 -6.654 1.00 89.38 83 ASP A CA 1
ATOM 666 C C . ASP A 1 83 ? -20.091 -10.063 -5.559 1.00 89.38 83 ASP A C 1
ATOM 668 O O . ASP A 1 83 ? -19.764 -9.489 -4.517 1.00 89.38 83 ASP A O 1
ATOM 672 N N . GLY A 1 84 ? -19.765 -11.329 -5.813 1.00 90.75 84 GLY A N 1
ATOM 673 C CA . GLY A 1 84 ? -18.976 -12.156 -4.904 1.00 90.75 84 GLY A CA 1
ATOM 674 C C . GLY A 1 84 ? -19.743 -12.702 -3.703 1.00 90.75 84 GLY A C 1
ATOM 675 O O . GLY A 1 84 ? -20.959 -12.594 -3.586 1.00 90.75 84 GLY A O 1
ATOM 676 N N . THR A 1 85 ? -18.998 -13.337 -2.802 1.00 91.38 85 THR A N 1
ATOM 677 C CA . THR A 1 85 ? -19.523 -13.964 -1.586 1.00 91.38 85 THR A CA 1
ATOM 678 C C . THR A 1 85 ? -18.825 -13.388 -0.365 1.00 91.38 85 THR A C 1
ATOM 680 O O . THR A 1 85 ? -17.597 -13.406 -0.279 1.00 91.38 85 THR A O 1
ATOM 683 N N . VAL A 1 86 ? -19.609 -12.907 0.602 1.00 90.25 86 VAL A N 1
ATOM 684 C CA . VAL A 1 86 ? -19.106 -12.462 1.908 1.00 90.25 86 VAL A CA 1
ATOM 685 C C . VAL A 1 86 ? -19.126 -13.643 2.875 1.00 90.25 86 VAL A C 1
ATOM 687 O O . VAL A 1 86 ? -20.191 -14.171 3.196 1.00 90.25 86 VAL A O 1
ATOM 690 N N . ARG A 1 87 ? -17.959 -14.042 3.380 1.00 91.19 87 ARG A N 1
ATOM 691 C CA . ARG A 1 87 ? -17.846 -14.953 4.522 1.00 91.19 87 ARG A CA 1
ATOM 692 C C . ARG A 1 87 ? -18.007 -14.162 5.811 1.00 91.19 87 ARG A C 1
ATOM 694 O O . ARG A 1 87 ? -17.360 -13.133 5.998 1.00 91.19 87 ARG A O 1
ATOM 701 N N . ARG A 1 88 ? -18.862 -14.660 6.700 1.00 89.56 88 ARG A N 1
ATOM 702 C CA . ARG A 1 88 ? -19.169 -14.047 7.996 1.00 89.56 88 ARG A CA 1
ATOM 703 C C . ARG A 1 88 ? -18.782 -14.988 9.131 1.00 89.56 88 ARG A C 1
ATOM 705 O O . ARG A 1 88 ? -18.817 -16.207 8.963 1.00 89.56 88 ARG A O 1
ATOM 712 N N . ASN A 1 89 ? -18.419 -14.419 10.277 1.00 87.88 89 ASN A N 1
ATOM 713 C CA . ASN A 1 89 ? -18.170 -15.192 11.491 1.00 87.88 89 ASN A CA 1
ATOM 714 C C . ASN A 1 89 ? -19.497 -15.673 12.123 1.00 87.88 89 ASN A C 1
ATOM 716 O O . ASN A 1 89 ? -20.586 -15.367 11.637 1.00 87.88 89 ASN A O 1
ATOM 720 N N . LYS A 1 90 ? -19.417 -16.395 13.252 1.00 86.50 90 LYS A N 1
ATOM 721 C CA . LYS A 1 90 ? -20.599 -16.878 13.999 1.00 86.50 90 LYS A CA 1
ATOM 722 C C . LYS A 1 90 ? -21.528 -15.761 14.500 1.00 86.50 90 LYS A C 1
ATOM 724 O O . LYS A 1 90 ? -22.687 -16.032 14.778 1.00 86.50 90 LYS A O 1
ATOM 729 N N . GLN A 1 91 ? -21.020 -14.537 14.625 1.00 83.00 91 GLN A N 1
ATOM 730 C CA . GLN A 1 91 ? -21.758 -13.352 15.070 1.00 83.00 91 GLN A CA 1
ATOM 731 C C . GLN A 1 91 ? -22.324 -12.548 13.886 1.00 83.00 91 GLN A C 1
ATOM 733 O O . GLN A 1 91 ? -22.894 -11.488 14.093 1.00 83.00 91 GLN A O 1
ATOM 738 N N . GLY A 1 92 ? -22.154 -13.016 12.643 1.00 79.19 92 GLY A N 1
ATOM 739 C CA . GLY A 1 92 ? -22.636 -12.325 11.447 1.00 79.19 92 GLY A CA 1
ATOM 740 C C . GLY A 1 92 ? -21.700 -11.241 10.904 1.00 79.19 92 GLY A C 1
ATOM 741 O O . GLY A 1 92 ? -21.962 -10.716 9.823 1.00 79.19 92 GLY A O 1
ATOM 742 N N . CYS A 1 93 ? -20.571 -10.954 11.554 1.00 81.38 93 CYS A N 1
ATOM 743 C CA . CYS A 1 93 ? -19.629 -9.923 11.115 1.00 81.38 93 CYS A CA 1
ATOM 744 C C . CYS A 1 93 ? -18.841 -10.374 9.862 1.00 81.38 93 CYS A C 1
ATOM 746 O O . CYS A 1 93 ? -18.380 -11.525 9.820 1.00 81.38 93 CYS A O 1
ATOM 748 N N . PRO A 1 94 ? -18.681 -9.518 8.829 1.00 85.81 94 PRO A N 1
ATOM 749 C CA . PRO A 1 94 ? -17.921 -9.848 7.622 1.00 85.81 94 PRO A CA 1
ATOM 750 C C . PRO A 1 94 ? -16.439 -10.099 7.937 1.00 85.81 94 PRO A C 1
ATOM 752 O O . PRO A 1 94 ? -15.763 -9.255 8.513 1.00 85.81 94 PRO A O 1
ATOM 755 N N . GLN A 1 95 ? -15.926 -11.262 7.530 1.00 90.06 95 GLN A N 1
ATOM 756 C CA . GLN A 1 95 ? -14.522 -11.656 7.709 1.00 90.06 95 GLN A CA 1
ATOM 757 C C . GLN A 1 95 ? -13.721 -11.557 6.416 1.00 90.06 95 GLN A C 1
ATOM 759 O O . GLN A 1 95 ? -12.573 -11.123 6.422 1.00 90.06 95 GLN A O 1
ATOM 764 N N . SER A 1 96 ? -14.307 -11.995 5.304 1.00 92.06 96 SER A N 1
ATOM 765 C CA . SER A 1 96 ? -13.676 -11.904 3.994 1.00 92.06 96 SER A CA 1
ATOM 766 C C . SER A 1 96 ? -14.720 -11.828 2.894 1.00 92.06 96 SER A C 1
ATOM 768 O O . SER A 1 96 ? -15.872 -12.228 3.064 1.00 92.06 96 SER A O 1
ATOM 770 N N . TRP A 1 97 ? -14.307 -11.301 1.751 1.00 93.31 97 TRP A N 1
ATOM 771 C CA . TRP A 1 97 ? -15.103 -11.271 0.539 1.00 93.31 97 TRP A CA 1
ATOM 772 C C . TRP A 1 97 ? -14.275 -11.859 -0.599 1.00 93.31 97 TRP A C 1
ATOM 774 O O . TRP A 1 97 ? -13.088 -11.552 -0.722 1.00 93.31 97 TRP A O 1
ATOM 784 N N . CYS A 1 98 ? -14.891 -12.726 -1.397 1.00 93.44 98 CYS A N 1
ATOM 785 C CA . CYS A 1 98 ? -14.246 -13.379 -2.531 1.00 93.44 98 CYS A CA 1
ATOM 786 C C . CYS A 1 98 ? -15.113 -13.236 -3.777 1.00 93.44 98 CYS A C 1
ATOM 788 O O . CYS A 1 98 ? -16.329 -13.428 -3.719 1.00 93.44 98 CYS A O 1
ATOM 790 N N . TRP A 1 99 ? -14.479 -12.941 -4.904 1.00 95.19 99 TRP A N 1
ATOM 791 C CA . TRP A 1 99 ? -15.131 -12.842 -6.200 1.00 95.19 99 TRP A CA 1
ATOM 792 C C . TRP A 1 99 ? -14.136 -13.146 -7.311 1.00 95.19 99 TRP A C 1
ATOM 794 O O . TRP A 1 99 ? -12.948 -12.859 -7.176 1.00 95.19 99 TRP A O 1
ATOM 804 N N . GLU A 1 100 ? -14.642 -13.709 -8.399 1.00 94.81 100 GLU A N 1
ATOM 805 C CA . GLU A 1 100 ? -13.874 -14.095 -9.572 1.00 94.81 100 GLU A CA 1
ATOM 806 C C . GLU A 1 100 ? -14.632 -13.658 -10.824 1.00 94.81 100 GLU A C 1
ATOM 808 O O . GLU A 1 100 ? -15.864 -13.695 -10.868 1.00 94.81 100 GLU A O 1
ATOM 813 N N . THR A 1 101 ? -13.888 -13.199 -11.824 1.00 94.88 101 THR A N 1
ATOM 814 C CA . THR A 1 101 ? -14.418 -12.820 -13.130 1.00 94.88 101 THR A CA 1
ATOM 815 C C . THR A 1 101 ? -13.298 -12.860 -14.164 1.00 94.88 101 THR A C 1
ATOM 817 O O . THR A 1 101 ? -12.141 -12.580 -13.846 1.00 94.88 101 THR A O 1
ATOM 820 N N . GLU A 1 102 ? -13.651 -13.170 -15.407 1.00 93.81 102 GLU A N 1
ATOM 821 C CA . GLU A 1 102 ? -12.754 -13.053 -16.562 1.00 93.81 102 GLU A CA 1
ATOM 822 C C . GLU A 1 102 ? -12.815 -11.650 -17.199 1.00 93.81 102 GLU A C 1
ATOM 824 O O . GLU A 1 102 ? -11.924 -11.262 -17.957 1.00 93.81 102 GLU A O 1
ATOM 829 N N . ASP A 1 103 ? -13.839 -10.852 -16.871 1.00 93.69 103 ASP A N 1
ATOM 830 C CA . ASP A 1 103 ? -13.987 -9.481 -17.358 1.00 93.69 103 ASP A CA 1
ATOM 831 C C . ASP A 1 103 ? -13.109 -8.522 -16.542 1.00 93.69 103 ASP A C 1
ATOM 833 O O . ASP A 1 103 ? -13.404 -8.175 -15.394 1.00 93.69 103 ASP A O 1
ATOM 837 N N . ARG A 1 104 ? -12.032 -8.044 -17.175 1.00 90.19 104 ARG A N 1
ATOM 838 C CA . ARG A 1 104 ? -11.092 -7.084 -16.586 1.00 90.19 104 ARG A CA 1
ATOM 839 C C . ARG A 1 104 ? -11.759 -5.770 -16.174 1.00 90.19 104 ARG A C 1
ATOM 841 O O . ARG A 1 104 ? -11.369 -5.194 -15.159 1.00 90.19 104 ARG A O 1
ATOM 848 N N . GLU A 1 105 ? -12.692 -5.242 -16.958 1.00 92.19 105 GLU A N 1
ATOM 849 C CA . GLU A 1 105 ? -13.321 -3.955 -16.653 1.00 92.19 105 GLU A CA 1
ATOM 850 C C . GLU A 1 105 ? -14.236 -4.084 -15.434 1.00 92.19 105 GLU A C 1
ATOM 852 O O . GLU A 1 105 ? -14.136 -3.285 -14.494 1.00 92.19 105 GLU A O 1
ATOM 857 N N . ALA A 1 106 ? -15.044 -5.146 -15.398 1.00 92.75 106 ALA A N 1
ATOM 858 C CA . ALA A 1 106 ? -15.837 -5.491 -14.225 1.00 92.75 106 ALA A CA 1
ATOM 859 C C . ALA A 1 106 ? -14.942 -5.732 -12.997 1.00 92.75 106 ALA A C 1
ATOM 861 O O . ALA A 1 106 ? -15.226 -5.195 -11.924 1.00 92.75 106 ALA A O 1
ATOM 862 N N . PHE A 1 107 ? -13.824 -6.452 -13.163 1.00 92.88 107 PHE A N 1
ATOM 863 C CA . PHE A 1 107 ? -12.848 -6.702 -12.100 1.00 92.88 107 PHE A CA 1
ATOM 864 C C . PHE A 1 107 ? -12.361 -5.403 -11.452 1.00 92.88 107 PHE A C 1
ATOM 866 O O . PHE A 1 107 ? -12.520 -5.195 -10.246 1.00 92.88 107 PHE A O 1
ATOM 873 N N . ILE A 1 108 ? -11.814 -4.492 -12.264 1.00 90.81 108 ILE A N 1
ATOM 874 C CA . ILE A 1 108 ? -11.280 -3.212 -11.789 1.00 90.81 108 ILE A CA 1
ATOM 875 C C . ILE A 1 108 ? -12.386 -2.382 -11.135 1.00 90.81 108 ILE A C 1
ATOM 877 O O . ILE A 1 108 ? -12.188 -1.829 -10.050 1.00 90.81 108 ILE A O 1
ATOM 881 N N . LYS A 1 109 ? -13.576 -2.322 -11.739 1.00 89.69 109 LYS A N 1
ATOM 882 C CA . LYS A 1 109 ? -14.708 -1.575 -11.184 1.00 89.69 109 LYS A CA 1
ATOM 883 C C . LYS A 1 109 ? -15.090 -2.069 -9.786 1.00 89.69 109 LYS A C 1
ATOM 885 O O . LYS A 1 109 ? -15.247 -1.235 -8.893 1.00 89.69 109 LYS A O 1
ATOM 890 N N . THR A 1 110 ? -15.183 -3.376 -9.564 1.00 90.62 110 THR A N 1
ATOM 891 C CA . THR A 1 110 ? -15.540 -3.934 -8.250 1.00 90.62 110 THR A CA 1
ATOM 892 C C . THR A 1 110 ? -14.413 -3.757 -7.237 1.00 90.62 110 THR A C 1
ATOM 894 O O . THR A 1 110 ? -14.659 -3.265 -6.134 1.00 90.62 110 THR A O 1
ATOM 897 N N . VAL A 1 111 ? -13.163 -4.055 -7.612 1.00 90.50 111 VAL A N 1
ATOM 898 C CA . VAL A 1 111 ? -12.001 -3.920 -6.714 1.00 90.50 111 VAL A CA 1
ATOM 899 C C . VAL A 1 111 ? -11.785 -2.472 -6.277 1.00 90.50 111 VAL A C 1
ATOM 901 O O . VAL A 1 111 ? -11.479 -2.233 -5.110 1.00 90.50 111 VAL A O 1
ATOM 904 N N . THR A 1 112 ? -12.042 -1.483 -7.146 1.00 89.62 112 THR A N 1
ATOM 905 C CA . THR A 1 112 ? -11.909 -0.059 -6.772 1.00 89.62 112 THR A CA 1
ATOM 906 C C . THR A 1 112 ? -12.790 0.342 -5.592 1.00 89.62 112 THR A C 1
ATOM 908 O O . THR A 1 112 ? -12.532 1.358 -4.958 1.00 89.62 112 THR A O 1
ATOM 911 N N . ARG A 1 113 ? -13.814 -0.436 -5.237 1.00 88.50 113 ARG A N 1
ATOM 912 C CA . ARG A 1 113 ? -14.601 -0.179 -4.032 1.00 88.50 113 ARG A CA 1
ATOM 913 C C . ARG A 1 113 ? -13.813 -0.395 -2.737 1.00 88.50 113 ARG A C 1
ATOM 915 O O . ARG A 1 113 ? -14.118 0.254 -1.739 1.00 88.50 113 ARG A O 1
ATOM 922 N N . PHE A 1 114 ? -12.820 -1.276 -2.775 1.00 90.25 114 PHE A N 1
ATOM 923 C CA . PHE A 1 114 ? -11.958 -1.642 -1.655 1.00 90.25 114 PHE A CA 1
ATOM 924 C C . PHE A 1 114 ? -10.613 -0.907 -1.664 1.00 90.25 114 PHE A C 1
ATOM 926 O O . PHE A 1 114 ? -9.956 -0.871 -0.634 1.00 90.25 114 PHE A O 1
ATOM 933 N N . SER A 1 115 ? -10.198 -0.336 -2.801 1.00 87.88 115 SER A N 1
ATOM 934 C CA . SER A 1 115 ? -8.866 0.275 -2.956 1.00 87.88 115 SER A CA 1
ATOM 935 C C . SER A 1 115 ? -8.862 1.763 -3.327 1.00 87.88 115 SER A C 1
ATOM 937 O O . SER A 1 115 ? -7.832 2.418 -3.221 1.00 87.88 115 SER A O 1
ATOM 939 N N . SER A 1 116 ? -9.988 2.336 -3.764 1.00 85.81 116 SER A N 1
ATOM 940 C CA . SER A 1 116 ? -10.047 3.746 -4.179 1.00 85.81 116 SER A CA 1
ATOM 941 C C . SER A 1 116 ? -10.044 4.703 -2.983 1.00 85.81 116 SER A C 1
ATOM 943 O O . SER A 1 116 ? -10.556 4.387 -1.911 1.00 85.81 116 SER A O 1
ATOM 945 N N . ASN A 1 117 ? -9.593 5.934 -3.225 1.00 81.88 117 ASN A N 1
ATOM 946 C CA . ASN A 1 117 ? -9.726 7.101 -2.344 1.00 81.88 117 ASN A CA 1
ATOM 947 C C . ASN A 1 117 ? -10.472 8.281 -3.020 1.00 81.88 117 ASN A C 1
ATOM 949 O O . ASN A 1 117 ? -10.466 9.406 -2.528 1.00 81.88 117 ASN A O 1
ATOM 953 N N . HIS A 1 118 ? -11.135 8.038 -4.155 1.00 82.62 118 HIS A N 1
ATOM 954 C CA . HIS A 1 118 ? -11.837 9.060 -4.932 1.00 82.62 118 HIS A CA 1
ATOM 955 C C . HIS A 1 118 ? -13.034 9.684 -4.180 1.00 82.62 118 HIS A C 1
ATOM 957 O O . HIS A 1 118 ? -14.038 9.012 -3.914 1.00 82.62 118 HIS A O 1
ATOM 963 N N . LYS A 1 119 ? -12.957 10.995 -3.903 1.00 80.75 119 LYS A N 1
ATOM 964 C CA . LYS A 1 119 ? -13.918 11.777 -3.093 1.00 80.75 119 LYS A CA 1
ATOM 965 C C . LYS A 1 119 ? -15.400 11.587 -3.470 1.00 80.75 119 LYS A C 1
ATOM 967 O O . LYS A 1 119 ? -16.202 11.359 -2.567 1.00 80.75 119 LYS A O 1
ATOM 972 N N . PRO A 1 120 ? -15.805 11.600 -4.756 1.00 82.25 120 PRO A N 1
ATOM 973 C CA . PRO A 1 120 ? -17.197 11.347 -5.150 1.00 82.25 120 PRO A CA 1
ATOM 974 C C . PRO A 1 120 ? -17.776 9.994 -4.714 1.00 82.25 120 PRO A C 1
ATOM 976 O O . PRO A 1 120 ? -18.992 9.824 -4.713 1.00 82.25 120 PRO A O 1
ATOM 979 N N . ARG A 1 121 ? -16.933 9.015 -4.362 1.00 76.94 121 ARG A N 1
ATOM 980 C CA . ARG A 1 121 ? -17.368 7.683 -3.914 1.00 76.94 121 ARG A CA 1
ATOM 981 C C . ARG A 1 121 ? -17.421 7.545 -2.390 1.00 76.94 121 ARG A C 1
ATOM 983 O O . ARG A 1 121 ? -17.770 6.472 -1.895 1.00 76.94 121 ARG A O 1
ATOM 990 N N . PHE A 1 122 ? -17.097 8.598 -1.638 1.00 79.81 122 PHE A N 1
ATOM 991 C CA . PHE A 1 122 ? -17.112 8.563 -0.175 1.00 79.81 122 PHE A CA 1
ATOM 992 C C . PHE A 1 122 ? -18.480 8.125 0.361 1.00 79.81 122 PHE A C 1
ATOM 994 O O . PHE A 1 122 ? -19.530 8.524 -0.139 1.00 79.81 122 PHE A O 1
ATOM 1001 N N . GLY A 1 123 ? -18.450 7.234 1.355 1.00 75.50 123 GLY A N 1
ATOM 1002 C CA . GLY A 1 123 ? -19.632 6.559 1.895 1.00 75.50 123 GLY A CA 1
ATOM 1003 C C . GLY A 1 123 ? -20.022 5.250 1.221 1.00 75.50 123 GLY A C 1
ATOM 1004 O O . GLY A 1 123 ? -20.787 4.487 1.802 1.00 75.50 123 GLY A O 1
ATOM 1005 N N . ARG A 1 124 ? -19.490 4.964 0.027 1.00 78.38 124 ARG A N 1
ATOM 1006 C CA . ARG A 1 124 ? -19.672 3.675 -0.666 1.00 78.38 124 ARG A CA 1
ATOM 1007 C C . ARG A 1 124 ? -18.402 2.831 -0.710 1.00 78.38 124 ARG A C 1
ATOM 1009 O O . ARG A 1 124 ? -18.485 1.641 -1.020 1.00 78.38 124 ARG A O 1
ATOM 1016 N N . LEU A 1 125 ? -17.256 3.457 -0.447 1.00 86.75 125 LEU A N 1
ATOM 1017 C CA . LEU A 1 125 ? -15.959 2.799 -0.354 1.00 86.75 125 LEU A CA 1
ATOM 1018 C C . LEU A 1 125 ? -15.876 1.965 0.922 1.00 86.75 125 LEU A C 1
ATOM 1020 O O . LEU A 1 125 ? -16.356 2.378 1.977 1.00 86.75 125 LEU A O 1
ATOM 1024 N N . LEU A 1 126 ? -15.230 0.814 0.795 1.00 88.81 126 LEU A N 1
ATOM 1025 C CA . LEU A 1 126 ? -14.906 -0.098 1.885 1.00 88.81 126 LEU A CA 1
ATOM 1026 C C . LEU A 1 126 ? -13.420 -0.041 2.250 1.00 88.81 126 LEU A C 1
ATOM 1028 O O . LEU A 1 126 ? -13.026 -0.690 3.206 1.00 88.81 126 LEU A O 1
ATOM 1032 N N . THR A 1 127 ? -12.619 0.768 1.547 1.00 87.56 127 THR A N 1
ATOM 1033 C CA . THR A 1 127 ? -11.184 0.980 1.797 1.00 87.56 127 THR A CA 1
ATOM 1034 C C . THR A 1 127 ? -10.819 1.144 3.281 1.00 87.56 127 THR A C 1
ATOM 1036 O O . THR A 1 127 ? -9.925 0.437 3.726 1.00 87.56 127 THR A O 1
ATOM 1039 N N . PRO A 1 128 ? -11.503 1.982 4.096 1.00 83.75 128 PRO A N 1
ATOM 1040 C CA . PRO A 1 128 ? -11.141 2.127 5.512 1.00 83.75 128 PRO A CA 1
ATOM 1041 C C . PRO A 1 128 ? -11.617 0.968 6.407 1.00 83.75 128 PRO A C 1
ATOM 1043 O O . PRO A 1 128 ? -11.302 0.952 7.591 1.00 83.75 128 PRO A O 1
ATOM 1046 N N . LEU A 1 129 ? -12.418 0.040 5.876 1.00 87.12 129 LEU A N 1
ATOM 1047 C CA . LEU A 1 129 ? -13.027 -1.075 6.612 1.00 87.12 129 LEU A CA 1
ATOM 1048 C C . LEU A 1 129 ? -12.361 -2.421 6.304 1.00 87.12 129 LEU A C 1
ATOM 1050 O O . LEU A 1 129 ? -12.781 -3.440 6.846 1.00 87.12 129 LEU A O 1
ATOM 1054 N N . VAL A 1 130 ? -11.366 -2.448 5.414 1.00 88.12 130 VAL A N 1
ATOM 1055 C CA . VAL A 1 130 ? -10.660 -3.672 5.030 1.00 88.12 130 VAL A CA 1
ATOM 1056 C C . VAL A 1 130 ? -9.180 -3.574 5.361 1.00 88.12 130 VAL A C 1
ATOM 1058 O O . VAL A 1 130 ? -8.555 -2.534 5.191 1.00 88.12 130 VAL A O 1
ATOM 1061 N N . ASN A 1 131 ? -8.604 -4.687 5.806 1.00 87.00 131 ASN A N 1
ATOM 1062 C CA . ASN A 1 131 ? -7.183 -4.766 6.149 1.00 87.00 131 ASN A CA 1
ATOM 1063 C C . ASN A 1 131 ? -6.273 -4.941 4.923 1.00 87.00 131 ASN A C 1
ATOM 1065 O O . ASN A 1 131 ? -5.066 -4.733 5.017 1.00 87.00 131 ASN A O 1
ATOM 1069 N N . GLY A 1 132 ? -6.825 -5.386 3.795 1.00 88.31 132 GLY A N 1
ATOM 1070 C CA . GLY A 1 132 ? -6.073 -5.616 2.570 1.00 88.31 132 GLY A CA 1
ATOM 1071 C C . GLY A 1 132 ? -6.918 -6.268 1.485 1.00 88.31 132 GLY A C 1
ATOM 1072 O O . GLY A 1 132 ? -8.006 -6.783 1.744 1.00 88.31 132 GLY A O 1
ATOM 1073 N N . VAL A 1 133 ? -6.394 -6.245 0.262 1.00 91.31 133 VAL A N 1
ATOM 1074 C CA . VAL A 1 133 ? -7.004 -6.877 -0.909 1.00 91.31 133 VAL A CA 1
ATOM 1075 C C . VAL A 1 133 ? -5.995 -7.854 -1.496 1.00 91.31 133 VAL A C 1
ATOM 1077 O O . VAL A 1 133 ? -4.852 -7.485 -1.762 1.00 91.31 133 VAL A O 1
ATOM 1080 N N . TRP A 1 134 ? -6.416 -9.099 -1.704 1.00 92.50 134 TRP A N 1
ATOM 1081 C CA . TRP A 1 134 ? -5.630 -10.085 -2.437 1.00 92.50 134 TRP A CA 1
ATOM 1082 C C . TRP A 1 134 ? -6.175 -10.219 -3.846 1.00 92.50 134 TRP A C 1
ATOM 1084 O O . TRP A 1 134 ? -7.372 -10.412 -4.048 1.00 92.50 134 TRP A O 1
ATOM 1094 N N . VAL A 1 135 ? -5.278 -10.096 -4.815 1.00 92.75 135 VAL A N 1
ATOM 1095 C CA . VAL A 1 135 ? -5.601 -10.135 -6.235 1.00 92.75 135 VAL A CA 1
ATOM 1096 C C . VAL A 1 135 ? -4.742 -11.212 -6.879 1.00 92.75 135 VAL A C 1
ATOM 1098 O O . VAL A 1 135 ? -3.517 -11.177 -6.783 1.00 92.75 135 VAL A O 1
ATOM 1101 N N . ALA A 1 136 ? -5.393 -12.170 -7.531 1.00 91.12 136 ALA A N 1
ATOM 1102 C CA . ALA A 1 136 ? -4.749 -13.242 -8.274 1.00 91.12 136 ALA A CA 1
ATOM 1103 C C . ALA A 1 136 ? -5.309 -13.272 -9.697 1.00 91.12 136 ALA A C 1
ATOM 1105 O O . ALA A 1 136 ? -6.482 -12.980 -9.918 1.00 91.12 136 ALA A O 1
ATOM 1106 N N . GLY A 1 137 ? -4.455 -13.598 -10.661 1.00 87.75 137 GLY A N 1
ATOM 1107 C CA . GLY A 1 137 ? -4.838 -13.644 -12.062 1.00 87.75 137 GLY A CA 1
ATOM 1108 C C . GLY A 1 137 ? -3.638 -13.835 -12.986 1.00 87.75 137 GLY A C 1
ATOM 1109 O O . GLY A 1 137 ? -2.487 -13.818 -12.532 1.00 87.75 137 GLY A O 1
ATOM 1110 N N . PRO A 1 138 ? -3.886 -14.010 -14.292 1.00 85.06 138 PRO A N 1
ATOM 1111 C CA . PRO A 1 138 ? -2.848 -14.165 -15.302 1.00 85.06 138 PRO A CA 1
ATOM 1112 C C . PRO A 1 138 ? -2.221 -12.803 -15.641 1.00 85.06 138 PRO A C 1
ATOM 1114 O O . PRO A 1 138 ? -2.381 -12.276 -16.742 1.00 85.06 138 PRO A O 1
ATOM 1117 N N . PHE A 1 139 ? -1.512 -12.200 -14.682 1.00 83.75 139 PHE A N 1
ATOM 1118 C CA . PHE A 1 139 ? -0.812 -10.924 -14.859 1.00 83.75 139 PHE A CA 1
ATOM 1119 C C . PHE A 1 139 ? 0.451 -11.119 -15.705 1.00 83.75 139 PHE A C 1
ATOM 1121 O O . PHE A 1 139 ? 1.574 -11.134 -15.206 1.00 83.75 139 PHE A O 1
ATOM 1128 N N . LEU A 1 140 ? 0.242 -11.316 -17.005 1.00 84.06 140 LEU A N 1
ATOM 1129 C CA . LEU A 1 140 ? 1.283 -11.543 -17.997 1.00 84.06 140 LEU A CA 1
ATOM 1130 C C . LEU A 1 140 ? 1.661 -10.220 -18.669 1.00 84.06 140 LEU A C 1
ATOM 1132 O O . LEU A 1 140 ? 0.891 -9.701 -19.486 1.00 84.06 140 LEU A O 1
ATOM 1136 N N . PRO A 1 141 ? 2.845 -9.657 -18.378 1.00 82.44 141 PRO A N 1
ATOM 1137 C CA . PRO A 1 141 ? 3.330 -8.534 -19.155 1.00 82.44 141 PRO A CA 1
ATOM 1138 C C . PRO A 1 141 ? 3.584 -8.965 -20.604 1.00 82.44 141 PRO A C 1
ATOM 1140 O O . PRO A 1 141 ? 4.282 -9.947 -20.862 1.00 82.44 141 PRO A O 1
ATOM 1143 N N . LYS A 1 142 ? 3.068 -8.188 -21.566 1.00 82.56 142 LYS A N 1
ATOM 1144 C CA . LYS A 1 142 ? 3.231 -8.452 -23.011 1.00 82.56 142 LYS A CA 1
ATOM 1145 C C . LYS A 1 142 ? 4.695 -8.595 -23.436 1.00 82.56 142 LYS A C 1
ATOM 1147 O O . LYS A 1 142 ? 4.995 -9.305 -24.386 1.00 82.56 142 LYS A O 1
ATOM 1152 N N . TRP A 1 143 ? 5.598 -7.917 -22.734 1.00 83.44 143 TRP A N 1
ATOM 1153 C CA . TRP A 1 143 ? 7.030 -7.913 -23.011 1.00 83.44 143 TRP A CA 1
ATOM 1154 C C . TRP A 1 143 ? 7.781 -9.144 -22.477 1.00 83.44 143 TRP A C 1
ATOM 1156 O O . TRP A 1 143 ? 8.958 -9.296 -22.785 1.00 83.44 143 TRP A O 1
ATOM 1166 N N . ASN A 1 144 ? 7.134 -10.031 -21.711 1.00 82.38 144 ASN A N 1
ATOM 1167 C CA . ASN A 1 144 ? 7.784 -11.201 -21.108 1.00 82.38 144 ASN A CA 1
ATOM 1168 C C . ASN A 1 144 ? 7.486 -12.520 -21.839 1.00 82.38 144 ASN A C 1
ATOM 1170 O O . ASN A 1 144 ? 7.430 -13.579 -21.220 1.00 82.38 144 ASN A O 1
ATOM 1174 N N . ASN A 1 145 ? 7.256 -12.464 -23.156 1.00 78.31 145 ASN A N 1
ATOM 1175 C CA . ASN A 1 145 ? 7.137 -13.635 -24.040 1.00 78.31 145 ASN A CA 1
ATOM 1176 C C . ASN A 1 145 ? 6.169 -14.730 -23.541 1.00 78.31 145 ASN A C 1
ATOM 1178 O O . ASN A 1 145 ? 6.424 -15.920 -23.708 1.00 78.31 145 ASN A O 1
ATOM 1182 N N . GLY A 1 146 ? 5.071 -14.336 -22.890 1.00 75.69 146 GLY A N 1
ATOM 1183 C CA . GLY A 1 146 ? 4.074 -15.268 -22.351 1.00 75.69 146 GLY A CA 1
ATOM 1184 C C . GLY A 1 146 ? 4.519 -16.054 -21.112 1.00 75.69 146 GLY A C 1
ATOM 1185 O O . GLY A 1 146 ? 3.758 -16.885 -20.623 1.00 75.69 146 GLY A O 1
ATOM 1186 N N . GLN A 1 147 ? 5.712 -15.797 -20.570 1.00 79.38 147 GLN A N 1
ATOM 1187 C CA . GLN A 1 147 ? 6.152 -16.400 -19.317 1.00 79.38 147 GLN A CA 1
ATOM 1188 C C . GLN A 1 147 ? 5.578 -15.632 -18.128 1.00 79.38 147 GLN A C 1
ATOM 1190 O O . GLN A 1 147 ? 5.773 -14.421 -17.995 1.00 79.38 147 GLN A O 1
ATOM 1195 N N . GLN A 1 148 ? 4.893 -16.342 -17.232 1.00 77.75 148 GLN A N 1
ATOM 1196 C CA . GLN A 1 148 ? 4.426 -15.755 -15.982 1.00 77.75 148 GLN A CA 1
ATOM 1197 C C . GLN A 1 148 ? 5.585 -15.676 -14.987 1.00 77.75 148 GLN A C 1
ATOM 1199 O O . GLN A 1 148 ? 6.142 -16.717 -14.619 1.00 77.75 148 GLN A O 1
ATOM 1204 N N . PRO A 1 149 ? 5.966 -14.472 -14.526 1.00 78.25 149 PRO A N 1
ATOM 1205 C CA . PRO A 1 149 ? 6.943 -14.370 -13.460 1.00 78.25 149 PRO A CA 1
ATOM 1206 C C . PRO A 1 149 ? 6.336 -14.952 -12.175 1.00 78.25 149 PRO A C 1
ATOM 1208 O O . PRO A 1 149 ? 5.199 -14.648 -11.814 1.00 78.25 149 PRO A O 1
ATOM 1211 N N . LYS A 1 150 ? 7.091 -15.809 -11.479 1.00 83.94 150 LYS A N 1
ATOM 1212 C CA . LYS A 1 150 ? 6.694 -16.373 -10.179 1.00 83.94 150 LYS A CA 1
ATOM 1213 C C . LYS A 1 150 ? 6.922 -15.331 -9.082 1.00 83.94 150 LYS A C 1
ATOM 1215 O O . LYS A 1 150 ? 7.870 -15.445 -8.313 1.00 83.94 150 LYS A O 1
ATOM 1220 N N . LEU A 1 151 ? 6.096 -14.288 -9.071 1.00 86.50 151 LEU A N 1
ATOM 1221 C CA . LEU A 1 151 ? 6.211 -13.156 -8.156 1.00 86.50 151 LEU A CA 1
ATOM 1222 C C . LEU A 1 151 ? 4.929 -12.983 -7.346 1.00 86.50 151 LEU A C 1
ATOM 1224 O O . LEU A 1 151 ? 3.824 -13.097 -7.874 1.00 86.50 151 LEU A O 1
ATOM 1228 N N . VAL A 1 152 ? 5.104 -12.653 -6.071 1.00 90.06 152 VAL A N 1
ATOM 1229 C CA . VAL A 1 152 ? 4.051 -12.127 -5.205 1.00 90.06 152 VAL A CA 1
ATOM 1230 C C . VAL A 1 152 ? 4.447 -10.699 -4.871 1.00 90.06 152 VAL A C 1
ATOM 1232 O O . VAL A 1 152 ? 5.514 -10.471 -4.306 1.00 90.06 152 VAL A O 1
ATOM 1235 N N . LEU A 1 153 ? 3.610 -9.739 -5.255 1.00 90.75 153 LEU A N 1
ATOM 1236 C CA . LEU A 1 153 ? 3.846 -8.329 -4.974 1.00 90.75 153 LEU A CA 1
ATOM 1237 C C . LEU A 1 153 ? 3.053 -7.924 -3.736 1.00 90.75 153 LEU A C 1
ATOM 1239 O O . LEU A 1 153 ? 1.853 -8.182 -3.641 1.00 90.75 153 LEU A O 1
ATOM 1243 N N . LEU A 1 154 ? 3.741 -7.292 -2.791 1.00 90.88 154 LEU A N 1
ATOM 1244 C CA . LEU A 1 154 ? 3.142 -6.699 -1.607 1.00 90.88 154 LEU A CA 1
ATOM 1245 C C . LEU A 1 154 ? 3.197 -5.186 -1.777 1.00 90.88 154 LEU A C 1
ATOM 1247 O O . LEU A 1 154 ? 4.233 -4.576 -1.528 1.00 90.88 154 LEU A O 1
ATOM 1251 N N . ASP A 1 155 ? 2.091 -4.606 -2.229 1.00 87.81 155 ASP A N 1
ATOM 1252 C CA . ASP A 1 155 ? 1.959 -3.154 -2.296 1.00 87.81 155 ASP A CA 1
ATOM 1253 C C . ASP A 1 155 ? 1.678 -2.592 -0.895 1.00 87.81 155 ASP A C 1
ATOM 1255 O O . ASP A 1 155 ? 0.860 -3.135 -0.143 1.00 87.81 155 ASP A O 1
ATOM 1259 N N . GLY A 1 156 ? 2.420 -1.553 -0.523 1.00 80.94 156 GLY A N 1
ATOM 1260 C CA . GLY A 1 156 ? 2.388 -0.934 0.798 1.00 80.94 156 GLY A CA 1
ATOM 1261 C C . GLY A 1 156 ? 1.815 0.477 0.749 1.00 80.94 156 GLY A C 1
ATOM 1262 O O . GLY A 1 156 ? 1.685 1.081 -0.311 1.00 80.94 156 GLY A O 1
ATOM 1263 N N . GLU A 1 157 ? 1.493 1.037 1.912 1.00 75.44 157 GLU A N 1
ATOM 1264 C CA . GLU A 1 157 ? 1.169 2.462 1.990 1.00 75.44 157 GLU A CA 1
ATOM 1265 C C . GLU A 1 157 ? 2.409 3.301 1.649 1.00 75.44 157 GLU A C 1
ATOM 1267 O O . GLU A 1 157 ? 3.521 2.988 2.082 1.00 75.44 157 GLU A O 1
ATOM 1272 N N . GLY A 1 158 ? 2.219 4.374 0.878 1.00 74.38 158 GLY A N 1
ATOM 1273 C CA . GLY A 1 158 ? 3.309 5.279 0.521 1.00 74.38 158 GLY A CA 1
ATOM 1274 C C . GLY A 1 158 ? 3.982 5.887 1.758 1.00 74.38 158 GLY A C 1
ATOM 1275 O O . GLY A 1 158 ? 3.339 6.207 2.763 1.00 74.38 158 GLY A O 1
ATOM 1276 N N . LEU A 1 159 ? 5.299 6.058 1.676 1.00 75.12 159 LEU A N 1
ATOM 1277 C CA . LEU A 1 159 ? 6.095 6.616 2.764 1.00 75.12 159 LEU A CA 1
ATOM 1278 C C . LEU A 1 159 ? 5.754 8.102 2.975 1.00 75.12 159 LEU A C 1
ATOM 1280 O O . LEU A 1 159 ? 5.601 8.854 2.017 1.00 75.12 159 LEU A O 1
ATOM 1284 N N . GLY A 1 160 ? 5.653 8.542 4.233 1.00 63.56 160 GLY A N 1
ATOM 1285 C CA . GLY A 1 160 ? 5.414 9.951 4.570 1.00 63.56 160 GLY A CA 1
ATOM 1286 C C . GLY A 1 160 ? 3.948 10.406 4.535 1.00 63.56 160 GLY A C 1
ATOM 1287 O O . GLY A 1 160 ? 3.677 11.575 4.799 1.00 63.56 160 GLY A O 1
ATOM 1288 N N . HIS A 1 161 ? 2.983 9.513 4.281 1.00 57.91 161 HIS A N 1
ATOM 1289 C CA . HIS A 1 161 ? 1.550 9.848 4.341 1.00 57.91 161 HIS A CA 1
ATOM 1290 C C . HIS A 1 161 ? 0.994 9.997 5.766 1.00 57.91 161 HIS A C 1
ATOM 1292 O O . HIS A 1 161 ? -0.093 10.548 5.943 1.00 57.91 161 HIS A O 1
ATOM 1298 N N . THR A 1 162 ? 1.729 9.561 6.794 1.00 49.97 162 THR A N 1
ATOM 1299 C CA . THR A 1 162 ? 1.366 9.805 8.197 1.00 49.97 162 THR A CA 1
ATOM 1300 C C . THR A 1 162 ? 2.514 10.500 8.940 1.00 49.97 162 THR A C 1
ATOM 1302 O O . THR A 1 162 ? 3.666 10.095 8.775 1.00 49.97 162 THR A O 1
ATOM 1305 N N . PRO A 1 163 ? 2.254 11.494 9.813 1.00 44.28 163 PRO A N 1
ATOM 1306 C CA . PRO A 1 163 ? 3.303 12.182 10.582 1.00 44.28 163 PRO A CA 1
ATOM 1307 C C . PRO A 1 163 ? 4.198 11.237 11.405 1.00 44.28 163 PRO A C 1
ATOM 1309 O O . PRO A 1 163 ? 5.360 11.543 11.645 1.00 44.28 163 PRO A O 1
ATOM 1312 N N . LYS A 1 164 ? 3.678 10.061 11.797 1.00 45.31 164 LYS A N 1
ATOM 1313 C CA . LYS A 1 164 ? 4.431 9.005 12.499 1.00 45.31 164 LYS A CA 1
ATOM 1314 C C . LYS A 1 164 ? 5.346 8.178 11.578 1.00 45.31 164 LYS A C 1
ATOM 1316 O O . LYS A 1 164 ? 6.368 7.688 12.042 1.00 45.31 164 LYS A O 1
ATOM 1321 N N . SER A 1 165 ? 5.024 8.055 10.285 1.00 47.38 165 SER A N 1
ATOM 1322 C CA . SER A 1 165 ? 5.820 7.294 9.299 1.00 47.38 165 SER A CA 1
ATOM 1323 C C . SER A 1 165 ? 7.111 7.984 8.848 1.00 47.38 165 SER A C 1
ATOM 1325 O O . SER A 1 165 ? 7.911 7.376 8.146 1.00 47.38 165 SER A O 1
ATOM 1327 N N . VAL A 1 166 ? 7.331 9.240 9.250 1.00 48.28 166 VAL A N 1
ATOM 1328 C CA . VAL A 1 166 ? 8.559 9.986 8.924 1.00 48.28 166 VAL A CA 1
ATOM 1329 C C . VAL A 1 166 ? 9.733 9.560 9.819 1.00 48.28 166 VAL A C 1
ATOM 1331 O O . VAL A 1 166 ? 10.882 9.725 9.425 1.00 48.28 166 VAL A O 1
ATOM 1334 N N . ALA A 1 167 ? 9.464 8.986 11.000 1.00 49.97 167 ALA A N 1
ATOM 1335 C CA . ALA A 1 167 ? 10.494 8.710 12.006 1.00 49.97 167 ALA A CA 1
ATOM 1336 C C . ALA A 1 167 ? 10.661 7.228 12.386 1.00 49.97 167 ALA A C 1
ATOM 1338 O O . ALA A 1 167 ? 11.697 6.879 12.943 1.00 49.97 167 ALA A O 1
ATOM 1339 N N . ALA A 1 168 ? 9.685 6.354 12.110 1.00 57.25 168 ALA A N 1
ATOM 1340 C CA . ALA A 1 168 ? 9.796 4.937 12.454 1.00 57.25 168 ALA A CA 1
ATOM 1341 C C . ALA A 1 168 ? 9.011 4.039 11.490 1.00 57.25 168 ALA A C 1
ATOM 1343 O O . ALA A 1 168 ? 7.822 4.255 11.237 1.00 57.25 168 ALA A O 1
ATOM 1344 N N . ILE A 1 169 ? 9.675 2.993 10.993 1.00 65.88 169 ILE A N 1
ATOM 1345 C CA . ILE A 1 169 ? 9.021 1.853 10.346 1.00 65.88 169 ILE A CA 1
ATOM 1346 C C . ILE A 1 169 ? 8.142 1.158 11.397 1.00 65.88 169 ILE A C 1
ATOM 1348 O O . ILE A 1 169 ? 8.587 0.864 12.505 1.00 65.88 169 ILE A O 1
ATOM 1352 N N . SER A 1 170 ? 6.870 0.914 11.075 1.00 69.00 170 SER A N 1
ATOM 1353 C CA . SER A 1 170 ? 5.964 0.206 11.984 1.00 69.00 170 SER A CA 1
ATOM 1354 C C . SER A 1 170 ? 6.385 -1.258 12.147 1.00 69.00 170 SER A C 1
ATOM 1356 O O . SER A 1 170 ? 6.880 -1.878 11.209 1.00 69.00 170 SER A O 1
ATOM 1358 N N . THR A 1 171 ? 6.095 -1.873 13.296 1.00 72.44 171 THR A N 1
ATOM 1359 C CA . THR A 1 171 ? 6.362 -3.307 13.536 1.00 72.44 171 THR A CA 1
ATOM 1360 C C . THR A 1 171 ? 5.707 -4.224 12.499 1.00 72.44 171 THR A C 1
ATOM 1362 O O . THR A 1 171 ? 6.240 -5.288 12.184 1.00 72.44 171 THR A O 1
ATOM 1365 N N . SER A 1 172 ? 4.559 -3.831 11.941 1.00 75.25 172 SER A N 1
ATOM 1366 C CA . SER A 1 172 ? 3.909 -4.575 10.859 1.00 75.25 172 SER A CA 1
ATOM 1367 C C . SER A 1 172 ? 4.678 -4.487 9.537 1.00 75.25 172 SER A C 1
ATOM 1369 O O . SER A 1 172 ? 4.734 -5.482 8.814 1.00 75.25 172 SER A O 1
ATOM 1371 N N . LEU A 1 173 ? 5.293 -3.341 9.230 1.00 78.50 173 LEU A N 1
ATOM 1372 C CA . LEU A 1 173 ? 6.161 -3.172 8.068 1.00 78.50 173 LEU A CA 1
ATOM 1373 C C . LEU A 1 173 ? 7.494 -3.911 8.266 1.00 78.50 173 LEU A C 1
ATOM 1375 O O . LEU A 1 173 ? 7.911 -4.622 7.355 1.00 78.50 173 LEU A O 1
ATOM 1379 N N . THR A 1 174 ? 8.093 -3.871 9.462 1.00 80.56 174 THR A N 1
ATOM 1380 C CA . THR A 1 174 ? 9.299 -4.656 9.799 1.00 80.56 174 THR A CA 1
ATOM 1381 C C . THR A 1 174 ? 9.093 -6.151 9.556 1.00 80.56 174 THR A C 1
ATOM 1383 O O . THR A 1 174 ? 9.886 -6.778 8.862 1.00 80.56 174 THR A O 1
ATOM 1386 N N . ARG A 1 175 ? 7.974 -6.728 10.017 1.00 84.50 175 ARG A N 1
ATOM 1387 C CA . ARG A 1 175 ? 7.668 -8.149 9.756 1.00 84.50 175 ARG A CA 1
ATOM 1388 C C . ARG A 1 175 ? 7.539 -8.468 8.264 1.00 84.50 175 ARG A C 1
ATOM 1390 O O . ARG A 1 175 ? 7.910 -9.555 7.833 1.00 84.50 175 ARG A O 1
ATOM 1397 N N . ARG A 1 176 ? 7.006 -7.538 7.462 1.00 86.12 176 ARG A N 1
ATOM 1398 C CA . ARG A 1 176 ? 6.908 -7.710 6.001 1.00 86.12 176 ARG A CA 1
ATOM 1399 C C . ARG A 1 176 ? 8.283 -7.655 5.338 1.00 86.12 176 ARG A C 1
ATOM 1401 O O . ARG A 1 176 ? 8.542 -8.462 4.458 1.00 86.12 176 ARG A O 1
ATOM 1408 N N . ILE A 1 177 ? 9.156 -6.753 5.781 1.00 86.75 177 ILE A N 1
ATOM 1409 C CA . ILE A 1 177 ? 10.560 -6.630 5.348 1.00 86.75 177 ILE A CA 1
ATOM 1410 C C . ILE A 1 177 ? 11.338 -7.920 5.648 1.00 86.75 177 ILE A C 1
ATOM 1412 O O . ILE A 1 177 ? 12.067 -8.436 4.798 1.00 86.75 177 ILE A O 1
ATOM 1416 N N . GLU A 1 178 ? 11.153 -8.481 6.843 1.00 86.50 178 GLU A N 1
ATOM 1417 C CA . GLU A 1 178 ? 11.773 -9.745 7.249 1.00 86.50 178 GLU A CA 1
ATOM 1418 C C . GLU A 1 178 ? 11.285 -10.923 6.399 1.00 86.50 178 GLU A C 1
ATOM 1420 O O . GLU A 1 178 ? 12.104 -11.717 5.936 1.00 86.50 178 GLU A O 1
ATOM 1425 N N . ALA A 1 179 ? 9.975 -11.008 6.147 1.00 89.25 179 ALA A N 1
ATOM 1426 C CA . ALA A 1 179 ? 9.368 -12.085 5.366 1.00 89.25 179 ALA A CA 1
ATOM 1427 C C . ALA A 1 179 ? 9.584 -11.958 3.847 1.00 89.25 179 ALA A C 1
ATOM 1429 O O . ALA A 1 179 ? 9.466 -12.949 3.131 1.00 89.25 179 ALA A O 1
ATOM 1430 N N . ALA A 1 180 ? 9.859 -10.754 3.342 1.00 91.06 180 ALA A N 1
ATOM 1431 C CA . ALA A 1 180 ? 10.076 -10.523 1.923 1.00 91.06 180 ALA A CA 1
ATOM 1432 C C . ALA A 1 180 ? 11.453 -11.030 1.485 1.00 91.06 180 ALA A C 1
ATOM 1434 O O . ALA A 1 180 ? 12.461 -10.821 2.166 1.00 91.06 180 ALA A O 1
ATOM 1435 N N . ASP A 1 181 ? 11.497 -11.638 0.303 1.00 90.94 181 ASP A N 1
ATOM 1436 C CA . ASP A 1 181 ? 12.752 -12.062 -0.309 1.00 90.94 181 ASP A CA 1
ATOM 1437 C C . ASP A 1 181 ? 13.506 -10.855 -0.935 1.00 90.94 181 ASP A C 1
ATOM 1439 O O . ASP A 1 181 ? 14.734 -10.846 -1.005 1.00 90.94 181 ASP A O 1
ATOM 1443 N N . ALA A 1 182 ? 12.788 -9.809 -1.366 1.00 91.62 182 ALA A N 1
ATOM 1444 C CA . ALA A 1 182 ? 13.344 -8.532 -1.822 1.00 91.62 182 ALA A CA 1
ATOM 1445 C C . ALA A 1 182 ? 12.394 -7.363 -1.537 1.00 91.62 182 ALA A C 1
ATOM 1447 O O . ALA A 1 182 ? 11.181 -7.540 -1.421 1.00 91.62 182 ALA A O 1
ATOM 1448 N N . ILE A 1 183 ? 12.960 -6.160 -1.446 1.00 91.69 183 ILE A N 1
ATOM 1449 C CA . ILE A 1 183 ? 12.247 -4.922 -1.126 1.00 91.69 183 ILE A CA 1
ATOM 1450 C C . ILE A 1 183 ? 12.532 -3.924 -2.235 1.00 91.69 183 ILE A C 1
ATOM 1452 O O . ILE A 1 183 ? 13.679 -3.529 -2.410 1.00 91.69 183 ILE A O 1
ATOM 1456 N N . VAL A 1 184 ? 11.504 -3.498 -2.965 1.00 93.25 184 VAL A N 1
ATOM 1457 C CA . VAL A 1 184 ? 11.642 -2.461 -3.993 1.00 93.25 184 VAL A CA 1
ATOM 1458 C C . VAL A 1 184 ? 11.213 -1.124 -3.401 1.00 93.25 184 VAL A C 1
ATOM 1460 O O . VAL A 1 184 ? 10.029 -0.910 -3.151 1.00 93.25 184 VAL A O 1
ATOM 1463 N N . LEU A 1 185 ? 12.169 -0.227 -3.172 1.00 92.31 185 LEU A N 1
ATOM 1464 C CA . LEU A 1 185 ? 11.890 1.161 -2.828 1.00 92.31 185 LEU A CA 1
ATOM 1465 C C . LEU A 1 185 ? 11.725 1.958 -4.123 1.00 92.31 185 LEU A C 1
ATOM 1467 O O . LEU A 1 185 ? 12.664 2.094 -4.909 1.00 92.31 185 LEU A O 1
ATOM 1471 N N . VAL A 1 186 ? 10.507 2.448 -4.339 1.00 92.94 186 VAL A N 1
ATOM 1472 C CA . VAL A 1 186 ? 10.128 3.201 -5.534 1.00 92.94 186 VAL A CA 1
ATOM 1473 C C . VAL A 1 186 ? 10.214 4.692 -5.247 1.00 92.94 186 VAL A C 1
ATOM 1475 O O . VAL A 1 186 ? 9.601 5.164 -4.292 1.00 92.94 186 VAL A O 1
ATOM 1478 N N . ASP A 1 187 ? 10.945 5.423 -6.081 1.00 93.00 187 ASP A N 1
ATOM 1479 C CA . ASP A 1 187 ? 11.119 6.871 -5.960 1.00 93.00 187 ASP A CA 1
ATOM 1480 C C . ASP A 1 187 ? 10.951 7.572 -7.320 1.00 93.00 187 ASP A C 1
ATOM 1482 O O . ASP A 1 187 ? 10.910 6.932 -8.376 1.00 93.00 187 ASP A O 1
ATOM 1486 N N . ASN A 1 188 ? 10.800 8.893 -7.315 1.00 93.06 188 ASN A N 1
ATOM 1487 C CA . ASN A 1 188 ? 10.707 9.701 -8.527 1.00 93.06 188 ASN A CA 1
ATOM 1488 C C . ASN A 1 188 ? 12.111 10.120 -8.992 1.00 93.06 188 ASN A C 1
ATOM 1490 O O . ASN A 1 188 ? 12.856 10.729 -8.238 1.00 93.06 188 ASN A O 1
ATOM 1494 N N . ALA A 1 189 ? 12.471 9.843 -10.246 1.00 94.31 189 ALA A N 1
ATOM 1495 C CA . ALA A 1 189 ? 13.771 10.207 -10.806 1.00 94.31 189 ALA A CA 1
ATOM 1496 C C . ALA A 1 189 ? 13.967 11.721 -11.003 1.00 94.31 189 ALA A C 1
ATOM 1498 O O . ALA A 1 189 ? 15.104 12.176 -11.077 1.00 94.31 189 ALA A O 1
ATOM 1499 N N . VAL A 1 190 ? 12.886 12.497 -11.144 1.00 92.50 190 VAL A N 1
ATOM 1500 C CA . VAL A 1 190 ? 12.946 13.951 -11.388 1.00 92.50 190 VAL A CA 1
ATOM 1501 C C . VAL A 1 190 ? 13.351 14.706 -10.124 1.00 92.50 190 VAL A C 1
ATOM 1503 O O . VAL A 1 190 ? 14.076 15.694 -10.195 1.00 92.50 190 VAL A O 1
ATOM 1506 N N . GLN A 1 191 ? 12.874 14.238 -8.972 1.00 89.94 191 GLN A N 1
ATOM 1507 C CA . GLN A 1 191 ? 13.202 14.770 -7.651 1.00 89.94 191 GLN A CA 1
ATOM 1508 C C . GLN A 1 191 ? 13.464 13.592 -6.705 1.00 89.94 191 GLN A C 1
ATOM 1510 O O . GLN A 1 191 ? 12.594 13.242 -5.901 1.00 89.94 191 GLN A O 1
ATOM 1515 N N . PRO A 1 192 ? 14.613 12.918 -6.871 1.00 90.31 192 PRO A N 1
ATOM 1516 C CA . PRO A 1 192 ? 14.917 11.720 -6.113 1.00 90.31 192 PRO A CA 1
ATOM 1517 C C . PRO A 1 192 ? 15.326 12.085 -4.686 1.00 90.31 192 PRO A C 1
ATOM 1519 O O . PRO A 1 192 ? 15.768 13.199 -4.413 1.00 90.31 192 PRO A O 1
ATOM 1522 N N . MET A 1 193 ? 15.254 11.107 -3.788 1.00 88.06 193 MET A N 1
ATOM 1523 C CA . MET A 1 193 ? 15.859 11.164 -2.457 1.00 88.06 193 MET A CA 1
ATOM 1524 C C . MET A 1 193 ? 15.258 12.214 -1.520 1.00 88.06 193 MET A C 1
ATOM 1526 O O . MET A 1 193 ? 15.942 12.767 -0.664 1.00 88.06 193 MET A O 1
ATOM 1530 N N . HIS A 1 194 ? 13.949 12.444 -1.602 1.00 86.25 194 HIS A N 1
ATOM 1531 C CA . HIS A 1 194 ? 13.253 13.208 -0.568 1.00 86.25 194 HIS A CA 1
ATOM 1532 C C . HIS A 1 194 ? 13.328 12.522 0.815 1.00 86.25 194 HIS A C 1
ATOM 1534 O O . HIS A 1 194 ? 13.716 11.359 0.959 1.00 86.25 194 HIS A O 1
ATOM 1540 N N . ALA A 1 195 ? 12.897 13.237 1.860 1.00 83.69 195 ALA A N 1
ATOM 1541 C CA . ALA A 1 195 ? 13.049 12.815 3.256 1.00 83.69 195 ALA A CA 1
ATOM 1542 C C . ALA A 1 195 ? 12.533 11.393 3.559 1.00 83.69 195 ALA A C 1
ATOM 1544 O O . ALA A 1 195 ? 13.158 10.660 4.324 1.00 83.69 195 ALA A O 1
ATOM 1545 N N . ALA A 1 196 ? 11.412 10.984 2.958 1.00 83.44 196 ALA A N 1
ATOM 1546 C CA . ALA A 1 196 ? 10.786 9.694 3.236 1.00 83.44 196 ALA A CA 1
ATOM 1547 C C . ALA A 1 196 ? 11.568 8.490 2.647 1.00 83.44 196 ALA A C 1
ATOM 1549 O O . ALA A 1 196 ? 11.905 7.589 3.420 1.00 83.44 196 ALA A O 1
ATOM 1550 N N . PRO A 1 197 ? 11.940 8.465 1.347 1.00 86.69 197 PRO A N 1
ATOM 1551 C CA . PRO A 1 197 ? 12.882 7.475 0.812 1.00 86.69 197 PRO A CA 1
ATOM 1552 C C . PRO A 1 197 ? 14.212 7.417 1.577 1.00 86.69 197 PRO A C 1
ATOM 1554 O O . PRO A 1 197 ? 14.676 6.327 1.918 1.00 86.69 197 PRO A O 1
ATOM 1557 N N . VAL A 1 198 ? 14.800 8.574 1.911 1.00 87.44 198 VAL A N 1
ATOM 1558 C CA . VAL A 1 198 ? 16.061 8.665 2.674 1.00 87.44 198 VAL A CA 1
ATOM 1559 C C . VAL A 1 198 ? 15.938 8.000 4.042 1.00 87.44 198 VAL A C 1
ATOM 1561 O O . VAL A 1 198 ? 16.803 7.207 4.422 1.00 87.44 198 VAL A O 1
ATOM 1564 N N . ALA A 1 199 ? 14.866 8.295 4.780 1.00 84.25 199 ALA A N 1
ATOM 1565 C CA . ALA A 1 199 ? 14.608 7.693 6.083 1.00 84.25 199 ALA A CA 1
ATOM 1566 C C . ALA A 1 199 ? 14.426 6.172 5.975 1.00 84.25 199 ALA A C 1
ATOM 1568 O O . ALA A 1 199 ? 15.054 5.428 6.728 1.00 84.25 199 ALA A O 1
ATOM 1569 N N . ALA A 1 200 ? 13.644 5.702 4.997 1.00 85.31 200 ALA A N 1
ATOM 1570 C CA . ALA A 1 200 ? 13.445 4.273 4.770 1.00 85.31 200 ALA A CA 1
ATOM 1571 C C . ALA A 1 200 ? 14.762 3.554 4.450 1.00 85.31 200 ALA A C 1
ATOM 1573 O O . ALA A 1 200 ? 15.027 2.493 5.004 1.00 85.31 200 ALA A O 1
ATOM 1574 N N . MET A 1 201 ? 15.630 4.137 3.618 1.00 87.62 201 MET A N 1
ATOM 1575 C CA . MET A 1 201 ? 16.948 3.557 3.341 1.00 87.62 201 MET A CA 1
ATOM 1576 C C . MET A 1 201 ? 17.844 3.500 4.570 1.00 87.62 2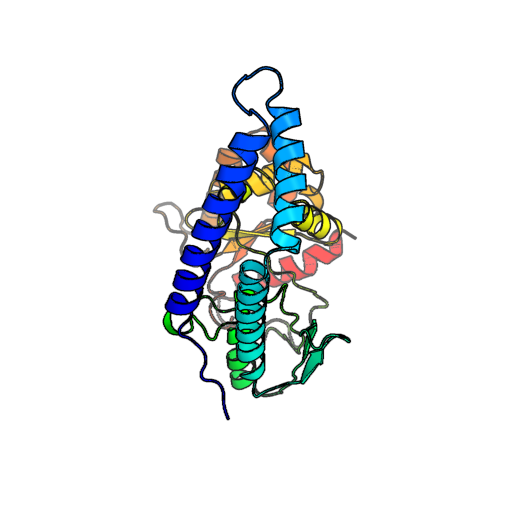01 MET A C 1
ATOM 1578 O O . MET A 1 201 ? 18.454 2.461 4.818 1.00 87.62 201 MET A O 1
ATOM 1582 N N . LYS A 1 202 ? 17.919 4.587 5.347 1.00 85.44 202 LYS A N 1
ATOM 1583 C CA . LYS A 1 202 ? 18.691 4.607 6.598 1.00 85.44 202 LYS A CA 1
ATOM 1584 C C . LYS A 1 202 ? 18.210 3.507 7.542 1.00 85.44 202 LYS A C 1
ATOM 1586 O O . LYS A 1 202 ? 19.042 2.785 8.080 1.00 85.44 202 LYS A O 1
ATOM 1591 N N . GLU A 1 203 ? 16.899 3.307 7.637 1.00 83.44 203 GLU A N 1
ATOM 1592 C CA . GLU A 1 203 ? 16.317 2.252 8.463 1.00 83.44 203 GLU A CA 1
ATOM 1593 C C . GLU A 1 203 ? 16.593 0.834 7.931 1.00 83.44 203 GLU A C 1
ATOM 1595 O O . GLU A 1 203 ? 16.860 -0.090 8.696 1.00 83.44 203 GLU A O 1
ATOM 1600 N N . MET A 1 204 ? 16.602 0.621 6.612 1.00 85.69 204 MET A N 1
ATOM 1601 C CA . MET A 1 204 ? 16.992 -0.677 6.033 1.00 85.69 204 MET A CA 1
ATOM 1602 C C . MET A 1 204 ? 18.461 -1.013 6.306 1.00 85.69 204 MET A C 1
ATOM 1604 O O . MET A 1 204 ? 18.813 -2.184 6.453 1.00 85.69 204 MET A O 1
ATOM 1608 N N . ILE A 1 205 ? 19.324 0.003 6.376 1.00 86.00 205 ILE A N 1
ATOM 1609 C CA . ILE A 1 205 ? 20.734 -0.165 6.736 1.00 86.00 205 ILE A CA 1
ATOM 1610 C C . ILE A 1 205 ? 20.861 -0.513 8.221 1.00 86.00 205 ILE A C 1
ATOM 1612 O O . ILE A 1 205 ? 21.543 -1.481 8.552 1.00 86.00 205 ILE A O 1
ATOM 1616 N N . THR A 1 206 ? 20.204 0.23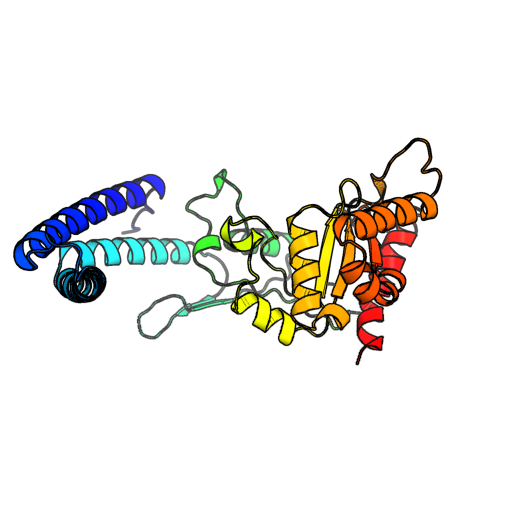6 9.112 1.00 84.00 206 THR A N 1
ATOM 1617 C CA . THR A 1 206 ? 20.278 0.009 10.567 1.00 84.00 206 THR A CA 1
ATOM 1618 C C . THR A 1 206 ? 19.646 -1.319 10.984 1.00 84.00 206 THR A C 1
ATOM 1620 O O . THR A 1 206 ? 20.196 -2.003 11.841 1.00 84.00 206 THR A O 1
ATOM 1623 N N . SER A 1 207 ? 18.547 -1.726 10.342 1.00 83.25 207 SER A N 1
ATOM 1624 C CA . SER A 1 207 ? 17.873 -3.015 10.575 1.00 83.25 207 SER A CA 1
ATOM 1625 C C . SER A 1 207 ? 18.572 -4.218 9.926 1.00 83.25 207 SER A C 1
ATOM 1627 O O . SER A 1 207 ? 18.115 -5.349 10.081 1.00 83.25 207 SER A O 1
ATOM 1629 N N . GLY A 1 208 ? 19.659 -4.007 9.173 1.00 86.50 208 GLY A N 1
ATOM 1630 C CA . GLY A 1 208 ? 20.404 -5.083 8.509 1.00 86.50 208 GLY A CA 1
ATOM 1631 C C . GLY A 1 208 ? 19.709 -5.689 7.282 1.00 86.50 208 GLY A C 1
ATOM 1632 O O . GLY A 1 208 ? 20.160 -6.706 6.762 1.00 86.50 208 GLY A O 1
ATOM 1633 N N . SER A 1 209 ? 18.642 -5.061 6.779 1.00 88.12 209 SER A N 1
ATOM 1634 C CA . SER A 1 209 ? 17.873 -5.524 5.611 1.00 88.12 209 SER A CA 1
ATOM 1635 C C . SER A 1 209 ? 18.370 -4.956 4.272 1.00 88.12 209 SER A C 1
ATOM 1637 O O . SER A 1 209 ? 17.771 -5.206 3.225 1.00 88.12 209 SER A O 1
ATOM 1639 N N . ALA A 1 210 ? 19.485 -4.219 4.268 1.00 88.38 210 ALA A N 1
ATOM 1640 C CA . ALA A 1 210 ? 20.047 -3.567 3.082 1.00 88.38 210 ALA A CA 1
ATOM 1641 C C . ALA A 1 210 ? 20.352 -4.522 1.910 1.00 88.38 210 ALA A C 1
ATOM 1643 O O . ALA A 1 210 ? 20.251 -4.123 0.751 1.00 88.38 210 ALA A O 1
ATOM 1644 N N . SER A 1 211 ? 20.681 -5.790 2.180 1.00 87.75 211 SER A N 1
ATOM 1645 C CA . SER A 1 211 ? 20.932 -6.797 1.136 1.00 87.75 211 SER A CA 1
ATOM 1646 C C . SER A 1 211 ? 19.692 -7.116 0.294 1.00 87.75 211 SER A C 1
ATOM 1648 O O . SER A 1 211 ? 19.824 -7.494 -0.868 1.00 87.75 211 SER A O 1
ATOM 1650 N N . LYS A 1 212 ? 18.488 -6.917 0.845 1.00 89.56 212 LYS A N 1
ATOM 1651 C CA . LYS A 1 212 ? 17.206 -7.139 0.161 1.00 89.56 212 LYS A CA 1
ATOM 1652 C C . LYS A 1 212 ? 16.745 -5.932 -0.657 1.00 89.56 212 LYS A C 1
ATOM 1654 O O . LYS A 1 212 ? 15.831 -6.065 -1.468 1.00 89.56 212 LYS A O 1
ATOM 1659 N N . LEU A 1 213 ? 17.351 -4.762 -0.448 1.00 90.94 213 LEU A N 1
ATOM 1660 C CA . LEU A 1 213 ? 16.902 -3.493 -1.016 1.00 90.94 213 LEU A CA 1
ATOM 1661 C C . LEU A 1 213 ? 17.204 -3.403 -2.517 1.00 90.94 213 LEU A C 1
ATOM 1663 O O . LEU A 1 213 ? 18.334 -3.628 -2.939 1.00 90.94 213 LEU A O 1
ATOM 1667 N N . LEU A 1 214 ? 16.204 -3.040 -3.306 1.00 92.94 214 LEU A N 1
ATOM 1668 C CA . LEU A 1 214 ? 16.255 -2.700 -4.724 1.00 92.94 214 LEU A CA 1
ATOM 1669 C C . LEU A 1 214 ? 15.689 -1.280 -4.856 1.00 92.94 214 LEU A C 1
ATOM 1671 O O . LEU A 1 214 ? 14.657 -0.974 -4.261 1.00 92.94 214 LEU A O 1
ATOM 1675 N N . LEU A 1 215 ? 16.349 -0.407 -5.608 1.00 92.56 215 LEU A N 1
ATOM 1676 C CA . LEU A 1 215 ? 15.914 0.968 -5.847 1.00 92.56 215 LEU A CA 1
ATOM 1677 C C . LEU A 1 215 ? 15.335 1.075 -7.251 1.00 92.56 215 LEU A C 1
ATOM 1679 O O . LEU A 1 215 ? 15.997 0.713 -8.221 1.00 92.56 215 LEU A O 1
ATOM 1683 N N . MET A 1 216 ? 14.114 1.585 -7.372 1.00 95.12 216 MET A N 1
ATOM 1684 C CA . MET A 1 216 ? 13.470 1.811 -8.661 1.00 95.12 216 MET A CA 1
ATOM 1685 C C . MET A 1 216 ? 13.064 3.275 -8.798 1.00 95.12 216 MET A C 1
ATOM 1687 O O . MET A 1 216 ? 12.154 3.742 -8.120 1.00 95.12 216 MET A O 1
ATOM 1691 N N . PHE A 1 217 ? 13.702 3.981 -9.724 1.00 95.19 217 PHE A N 1
ATOM 1692 C CA . PHE A 1 217 ? 13.386 5.365 -10.047 1.00 95.19 217 PHE A CA 1
ATOM 1693 C C . PHE A 1 217 ? 12.426 5.427 -11.237 1.00 95.19 217 PHE A C 1
ATOM 1695 O O . PHE A 1 217 ? 12.743 4.970 -12.337 1.00 95.19 217 PHE A O 1
ATOM 1702 N N . THR A 1 218 ? 11.240 5.978 -10.993 1.00 95.25 218 THR A N 1
ATOM 1703 C CA . THR A 1 218 ? 10.153 6.181 -11.965 1.00 95.25 218 THR A CA 1
ATOM 1704 C C . THR A 1 218 ? 10.256 7.544 -12.645 1.00 95.25 218 THR A C 1
ATOM 1706 O O . THR A 1 218 ? 11.018 8.393 -12.1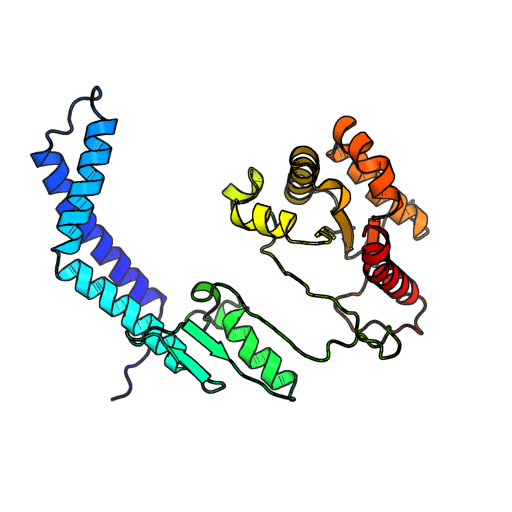92 1.00 95.25 218 THR A O 1
ATOM 1709 N N . HIS A 1 219 ? 9.479 7.784 -13.707 1.00 94.50 219 HIS A N 1
ATOM 1710 C CA . HIS A 1 219 ? 9.483 9.052 -14.458 1.00 94.50 219 HIS A CA 1
ATOM 1711 C C . HIS A 1 219 ? 10.871 9.418 -15.021 1.00 94.50 219 HIS A C 1
ATOM 1713 O O . HIS A 1 219 ? 11.222 10.586 -15.187 1.00 94.50 219 HIS A O 1
ATOM 1719 N N . PHE A 1 220 ? 11.707 8.416 -15.309 1.00 93.62 220 PHE A N 1
ATOM 1720 C CA . PHE A 1 220 ? 13.083 8.627 -15.758 1.00 93.62 220 PHE A CA 1
ATOM 1721 C C . PHE A 1 220 ? 13.192 9.358 -17.113 1.00 93.62 220 PHE A C 1
ATOM 1723 O O . PHE A 1 220 ? 14.173 10.042 -17.410 1.00 93.62 220 PHE A O 1
ATOM 1730 N N . GLU A 1 221 ? 12.169 9.238 -17.953 1.00 89.94 221 GLU A N 1
ATOM 1731 C CA . GLU A 1 221 ? 12.006 9.969 -19.206 1.00 89.94 221 GLU A CA 1
ATOM 1732 C C . GLU A 1 221 ? 11.895 11.486 -19.007 1.00 89.94 221 GLU A C 1
ATOM 1734 O O . GLU A 1 221 ? 12.266 12.246 -19.908 1.00 89.94 221 GLU A O 1
ATOM 1739 N N . GLU A 1 222 ? 11.428 11.918 -17.834 1.00 92.12 222 GLU A N 1
ATOM 1740 C CA . GLU A 1 222 ? 11.216 13.322 -17.486 1.00 92.12 222 GLU A CA 1
ATOM 1741 C C . GLU A 1 222 ? 12.464 13.993 -16.903 1.00 92.12 222 GLU A C 1
ATOM 1743 O O . GLU A 1 222 ? 12.496 15.219 -16.796 1.00 92.12 222 GLU A O 1
ATOM 1748 N N . VAL A 1 223 ? 13.517 13.226 -16.598 1.00 91.25 223 VAL A N 1
ATOM 1749 C CA . VAL A 1 223 ? 14.801 13.768 -16.137 1.00 91.25 223 VAL A CA 1
ATOM 1750 C C . VAL A 1 223 ? 15.434 14.589 -17.261 1.00 91.25 223 VAL A C 1
ATOM 1752 O O . VAL A 1 223 ? 15.842 14.059 -18.302 1.00 91.25 223 VAL A O 1
ATOM 1755 N N . LYS A 1 224 ? 15.495 15.906 -17.051 1.00 88.44 224 LYS A N 1
ATOM 1756 C CA . LYS A 1 224 ? 15.970 16.909 -18.010 1.00 88.44 224 LYS A CA 1
ATOM 1757 C C . LYS A 1 224 ? 16.986 17.828 -17.343 1.00 88.44 224 LYS A C 1
ATOM 1759 O O . LYS A 1 224 ? 16.862 18.151 -16.169 1.00 88.44 224 LYS A O 1
ATOM 1764 N N . GLY A 1 225 ? 17.957 18.280 -18.121 1.00 84.69 225 GLY A N 1
ATOM 1765 C CA . GLY A 1 225 ? 18.951 19.263 -17.712 1.00 84.69 225 GLY A CA 1
ATOM 1766 C C . GLY A 1 225 ? 19.871 19.574 -18.882 1.00 84.69 225 GLY A C 1
ATOM 1767 O O . GLY A 1 225 ? 20.061 18.722 -19.752 1.00 84.69 225 GLY A O 1
ATOM 1768 N N . ASP A 1 226 ? 20.443 20.775 -18.897 1.00 78.19 226 ASP A N 1
ATOM 1769 C CA . ASP A 1 226 ? 21.264 21.257 -20.017 1.00 78.19 226 ASP A CA 1
ATOM 1770 C C . ASP A 1 226 ? 22.474 20.347 -20.297 1.00 78.19 226 ASP A C 1
ATOM 1772 O O . ASP A 1 226 ? 22.904 20.211 -21.439 1.00 78.19 226 ASP A O 1
ATOM 1776 N N . ASN A 1 227 ? 22.963 19.646 -19.266 1.00 81.50 227 ASN A N 1
ATOM 1777 C CA . ASN A 1 227 ? 24.090 18.711 -19.335 1.00 81.50 227 ASN A CA 1
ATOM 1778 C C . ASN A 1 227 ? 23.675 17.224 -19.401 1.00 81.50 227 ASN A C 1
ATOM 1780 O O . ASN A 1 227 ? 24.528 16.353 -19.259 1.00 81.50 227 ASN A O 1
ATOM 1784 N N . LEU A 1 228 ? 22.385 16.907 -19.577 1.00 86.50 228 LEU A N 1
ATOM 1785 C CA . LEU A 1 228 ? 21.857 15.532 -19.539 1.00 86.50 228 LEU A CA 1
ATOM 1786 C C . LEU A 1 228 ? 21.468 15.040 -20.941 1.00 86.50 228 LEU A C 1
ATOM 1788 O O . LEU A 1 228 ? 20.291 14.808 -21.251 1.00 86.50 228 LEU A O 1
ATOM 1792 N N . GLY A 1 229 ? 22.478 14.904 -21.802 1.00 79.94 229 GLY A N 1
ATOM 1793 C CA . GLY A 1 229 ? 22.308 14.606 -23.226 1.00 79.94 229 GLY A CA 1
ATOM 1794 C C . GLY A 1 229 ? 21.913 13.158 -23.516 1.00 79.94 229 GLY A C 1
ATOM 1795 O O . GLY A 1 229 ? 21.236 12.888 -24.511 1.00 79.94 229 GLY A O 1
ATOM 1796 N N . ASN A 1 230 ? 22.295 12.216 -22.651 1.00 87.00 230 ASN A N 1
ATOM 1797 C CA . ASN A 1 230 ? 21.985 10.799 -22.818 1.00 87.00 230 ASN A CA 1
ATOM 1798 C C . ASN A 1 230 ? 21.474 10.142 -21.517 1.00 87.00 230 ASN A C 1
ATOM 1800 O O . ASN A 1 230 ? 21.402 10.760 -20.458 1.00 87.00 230 ASN A O 1
ATOM 1804 N N . ALA A 1 231 ? 21.060 8.874 -21.608 1.00 87.12 231 ALA A N 1
ATOM 1805 C CA . ALA A 1 231 ? 20.503 8.148 -20.468 1.00 87.12 231 ALA A CA 1
ATOM 1806 C C . ALA A 1 231 ? 21.527 7.887 -19.350 1.00 87.12 231 ALA A C 1
ATOM 1808 O O . ALA A 1 231 ? 21.143 7.922 -18.189 1.00 87.12 231 ALA A O 1
ATOM 1809 N N . ALA A 1 232 ? 22.802 7.663 -19.678 1.00 90.00 232 ALA A N 1
ATOM 1810 C CA . ALA A 1 232 ? 23.848 7.455 -18.680 1.00 90.00 232 ALA A CA 1
ATOM 1811 C C . ALA A 1 232 ? 24.109 8.735 -17.871 1.00 90.00 232 ALA A C 1
ATOM 1813 O O . ALA A 1 232 ? 24.225 8.660 -16.651 1.00 90.00 232 ALA A O 1
ATOM 1814 N N . ASP A 1 233 ? 24.091 9.906 -18.519 1.00 91.25 233 ASP A N 1
ATOM 1815 C CA . ASP A 1 233 ? 24.217 11.195 -17.821 1.00 91.25 233 ASP A CA 1
ATOM 1816 C C . ASP A 1 233 ? 23.082 11.370 -16.796 1.00 91.25 233 ASP A C 1
ATOM 1818 O O . ASP A 1 233 ? 23.305 11.785 -15.659 1.00 91.25 233 ASP A O 1
ATOM 1822 N N . ARG A 1 234 ? 21.851 11.000 -17.181 1.00 92.12 234 ARG A N 1
ATOM 1823 C CA . ARG A 1 234 ? 20.670 11.052 -16.301 1.00 92.12 234 ARG A CA 1
ATOM 1824 C C . ARG A 1 234 ? 20.763 10.060 -15.143 1.00 92.12 234 ARG A C 1
ATOM 1826 O O . ARG A 1 234 ? 20.406 10.415 -14.027 1.00 92.12 234 ARG A O 1
ATOM 1833 N N . GLU A 1 235 ? 21.239 8.837 -15.384 1.00 91.75 235 GLU A N 1
ATOM 1834 C CA . GLU A 1 235 ? 21.479 7.856 -14.314 1.00 91.75 235 GLU A CA 1
ATOM 1835 C C . GLU A 1 235 ? 22.496 8.389 -13.307 1.00 91.75 235 GLU A C 1
ATOM 1837 O O . GLU A 1 235 ? 22.251 8.362 -12.103 1.00 91.75 235 GLU A O 1
ATOM 1842 N N . GLN A 1 236 ? 23.622 8.915 -13.797 1.00 90.56 236 GLN A N 1
ATOM 1843 C CA . GLN A 1 236 ? 24.671 9.461 -12.946 1.00 90.56 236 GLN A CA 1
ATOM 1844 C C . GLN A 1 236 ? 24.163 10.642 -12.116 1.00 90.56 236 GLN A C 1
ATOM 1846 O O . GLN A 1 236 ? 24.510 10.746 -10.941 1.00 90.56 236 GLN A O 1
ATOM 1851 N N . HIS A 1 237 ? 23.319 11.496 -12.702 1.00 91.06 237 HIS A N 1
ATOM 1852 C CA . HIS A 1 237 ? 22.672 12.589 -11.985 1.00 91.06 237 HIS A CA 1
ATOM 1853 C C . HIS A 1 237 ? 21.815 12.083 -10.816 1.00 91.06 237 HIS A C 1
ATOM 1855 O O . HIS A 1 237 ? 22.010 12.532 -9.690 1.00 91.06 237 HIS A O 1
ATOM 1861 N N . VAL A 1 238 ? 20.940 11.099 -11.048 1.00 91.50 238 VAL A N 1
ATOM 1862 C CA . VAL A 1 238 ? 20.092 10.528 -9.986 1.00 91.50 238 VAL A CA 1
ATOM 1863 C C . VAL A 1 238 ? 20.932 9.831 -8.911 1.00 91.50 238 VAL A C 1
ATOM 1865 O O . VAL A 1 238 ? 20.687 10.012 -7.721 1.00 91.50 238 VAL A O 1
ATOM 1868 N N . LEU A 1 239 ? 21.956 9.065 -9.303 1.00 89.75 239 LEU A N 1
ATOM 1869 C CA . LEU A 1 239 ? 22.851 8.384 -8.360 1.00 89.75 239 LEU A CA 1
ATOM 1870 C C . LEU A 1 239 ? 23.656 9.366 -7.495 1.00 89.75 239 LEU A C 1
ATOM 1872 O O . LEU A 1 239 ? 23.926 9.064 -6.333 1.00 89.75 239 LEU A O 1
ATOM 1876 N N . ALA A 1 240 ? 24.032 10.529 -8.033 1.00 88.44 240 ALA A N 1
ATOM 1877 C CA . ALA A 1 240 ? 24.728 11.560 -7.269 1.00 88.44 240 ALA A CA 1
ATOM 1878 C C . ALA A 1 240 ? 23.857 12.100 -6.121 1.00 88.44 240 ALA A C 1
ATOM 1880 O O . ALA A 1 240 ? 24.354 12.222 -5.001 1.00 88.44 240 ALA A O 1
ATOM 1881 N N . SER A 1 241 ? 22.556 12.309 -6.361 1.00 86.94 241 SER A N 1
ATOM 1882 C CA . SER A 1 241 ? 21.598 12.727 -5.325 1.00 86.94 241 SER A CA 1
ATOM 1883 C C . SER A 1 241 ? 21.493 11.719 -4.175 1.00 86.94 241 SER A C 1
ATOM 1885 O O . SER A 1 241 ? 21.322 12.105 -3.022 1.00 86.94 241 SER A O 1
ATOM 1887 N N . ILE A 1 242 ? 21.657 10.419 -4.452 1.00 86.75 242 ILE A N 1
ATOM 1888 C CA . ILE A 1 242 ? 21.686 9.382 -3.406 1.00 86.75 242 ILE A CA 1
ATOM 1889 C C . ILE A 1 242 ? 22.864 9.599 -2.454 1.00 86.75 242 ILE A C 1
ATOM 1891 O O . ILE A 1 242 ? 22.699 9.526 -1.235 1.00 86.75 242 ILE A O 1
ATOM 1895 N N . GLY A 1 243 ? 24.056 9.844 -3.006 1.00 83.88 243 GLY A N 1
ATOM 1896 C CA . GLY A 1 243 ? 25.269 10.059 -2.216 1.00 83.88 243 GLY A CA 1
ATOM 1897 C C . GLY A 1 243 ? 25.185 11.312 -1.343 1.00 83.88 243 GLY A C 1
ATOM 1898 O O . GLY A 1 243 ? 25.563 11.265 -0.171 1.00 83.88 243 GLY A O 1
ATOM 1899 N N . GLU A 1 244 ? 24.637 12.397 -1.893 1.00 86.50 244 GLU A N 1
ATOM 1900 C CA . GLU A 1 244 ? 24.450 13.671 -1.189 1.00 86.50 244 GLU A CA 1
ATOM 1901 C C . GLU A 1 244 ? 23.529 13.526 0.035 1.00 86.50 244 GLU A C 1
ATOM 1903 O O . GLU A 1 244 ? 23.901 13.922 1.140 1.00 86.50 244 GLU A O 1
ATOM 1908 N N . GLU A 1 245 ? 22.378 12.867 -0.125 1.00 87.12 245 GLU A N 1
ATOM 1909 C CA . GLU A 1 245 ? 21.344 12.776 0.918 1.00 87.12 245 GLU A CA 1
ATOM 1910 C C . GLU A 1 245 ? 21.612 11.692 1.984 1.00 87.12 245 GLU A C 1
ATOM 1912 O O . GLU A 1 245 ? 21.257 11.818 3.168 1.00 87.12 245 GLU A O 1
ATOM 1917 N N . LEU A 1 246 ? 22.243 10.580 1.592 1.00 82.56 246 LEU A N 1
ATOM 1918 C CA . LEU A 1 246 ? 22.564 9.490 2.519 1.00 82.56 246 LEU A CA 1
ATOM 1919 C C . LEU A 1 246 ? 23.806 9.782 3.367 1.00 82.56 246 LEU A C 1
ATOM 1921 O O . LEU A 1 246 ? 23.911 9.290 4.498 1.00 82.56 246 LEU A O 1
ATOM 1925 N N . GLY A 1 247 ? 24.730 10.582 2.838 1.00 82.62 247 GLY A N 1
ATOM 1926 C CA . GLY A 1 247 ? 26.018 10.862 3.450 1.00 82.62 247 GLY A CA 1
ATOM 1927 C C . GLY A 1 247 ? 26.979 9.656 3.467 1.00 82.62 247 GLY A C 1
ATOM 1928 O O . GLY A 1 247 ? 26.619 8.526 3.120 1.00 82.62 247 GLY A O 1
ATOM 1929 N N . PRO A 1 248 ? 28.227 9.851 3.938 1.00 80.25 248 PRO A N 1
ATOM 1930 C CA . PRO A 1 248 ? 29.334 8.923 3.666 1.00 80.25 248 PRO A CA 1
ATOM 1931 C C . PRO A 1 248 ? 29.216 7.534 4.309 1.00 80.25 248 PRO A C 1
ATOM 1933 O O . PRO A 1 248 ? 29.899 6.591 3.903 1.00 80.25 248 PRO A O 1
ATOM 1936 N N . PHE A 1 249 ? 28.436 7.394 5.383 1.00 74.19 249 PHE A N 1
ATOM 1937 C CA . PHE A 1 249 ? 28.261 6.113 6.074 1.00 74.19 249 PHE A CA 1
ATOM 1938 C C . PHE A 1 249 ? 27.280 5.207 5.325 1.00 74.19 249 PHE A C 1
ATOM 1940 O O . PHE A 1 249 ? 27.633 4.086 4.957 1.00 74.19 249 PHE A O 1
ATOM 1947 N N . ALA A 1 250 ? 26.078 5.715 5.048 1.00 74.75 250 ALA A N 1
ATOM 1948 C CA . ALA A 1 250 ? 25.051 4.970 4.334 1.00 74.75 250 ALA A CA 1
ATOM 1949 C C . ALA A 1 250 ? 25.439 4.736 2.866 1.00 74.75 250 ALA A C 1
ATOM 1951 O O . ALA A 1 250 ? 25.214 3.645 2.344 1.00 74.75 250 ALA A O 1
ATOM 1952 N N . GLU A 1 251 ? 26.128 5.694 2.237 1.00 79.69 251 GLU A N 1
ATOM 1953 C CA . GLU A 1 251 ? 26.686 5.508 0.897 1.00 79.69 251 GLU A CA 1
ATOM 1954 C C . GLU A 1 251 ? 27.686 4.343 0.861 1.00 79.69 251 GLU A C 1
ATOM 1956 O O . GLU A 1 251 ? 27.603 3.497 -0.022 1.00 79.69 251 GLU A O 1
ATOM 1961 N N . ARG A 1 252 ? 28.602 4.232 1.836 1.00 80.62 252 ARG A N 1
ATOM 1962 C CA . ARG A 1 252 ? 29.549 3.102 1.900 1.00 80.62 252 ARG A CA 1
ATOM 1963 C C . ARG A 1 252 ? 28.842 1.763 2.084 1.00 80.62 252 ARG A C 1
ATOM 1965 O O . ARG A 1 252 ? 29.208 0.807 1.405 1.00 80.62 252 ARG A O 1
ATOM 1972 N N . ALA A 1 253 ? 27.836 1.708 2.955 1.00 79.25 253 ALA A N 1
ATOM 1973 C CA . ALA A 1 253 ? 27.054 0.497 3.197 1.00 79.25 253 ALA A CA 1
ATOM 1974 C C . ALA A 1 253 ? 26.284 0.042 1.946 1.00 79.25 253 ALA A C 1
ATOM 1976 O O . ALA A 1 253 ? 26.177 -1.155 1.685 1.00 79.25 253 ALA A O 1
ATOM 1977 N N . LEU A 1 254 ? 25.791 0.991 1.145 1.00 82.62 254 LEU A N 1
ATOM 1978 C CA . LEU A 1 254 ? 25.014 0.699 -0.057 1.00 82.62 254 LEU A CA 1
ATOM 1979 C C . LEU A 1 254 ? 25.830 0.724 -1.351 1.00 82.62 254 LEU A C 1
ATOM 1981 O O . LEU A 1 254 ? 25.306 0.318 -2.375 1.00 82.62 254 LEU A O 1
ATOM 1985 N N . ARG A 1 255 ? 27.103 1.131 -1.363 1.00 80.81 255 ARG A N 1
ATOM 1986 C CA . ARG A 1 255 ? 27.871 1.375 -2.601 1.00 80.81 255 ARG A CA 1
ATOM 1987 C C . ARG A 1 255 ? 27.895 0.191 -3.568 1.00 80.81 255 ARG A C 1
ATOM 1989 O O . ARG A 1 255 ? 27.759 0.394 -4.771 1.00 80.81 255 ARG A O 1
ATOM 1996 N N . SER A 1 256 ? 28.086 -1.031 -3.065 1.00 79.44 256 SER A N 1
ATOM 1997 C CA . SER A 1 256 ? 28.013 -2.233 -3.912 1.00 79.44 256 SER A CA 1
ATOM 1998 C C . SER A 1 256 ? 26.585 -2.473 -4.396 1.00 79.44 256 SER A C 1
ATOM 2000 O O . SER A 1 256 ? 26.369 -2.817 -5.552 1.00 79.44 256 SER A O 1
ATOM 2002 N N . ARG A 1 257 ? 25.604 -2.220 -3.524 1.00 83.50 257 ARG A N 1
ATOM 2003 C CA . ARG A 1 257 ? 24.186 -2.410 -3.811 1.00 83.50 257 ARG A CA 1
ATOM 2004 C C . ARG A 1 257 ? 23.677 -1.432 -4.868 1.00 83.50 257 ARG A C 1
ATOM 2006 O O . ARG A 1 257 ? 23.063 -1.868 -5.827 1.00 83.50 257 ARG A O 1
ATOM 2013 N N . LEU A 1 258 ? 24.009 -0.146 -4.763 1.00 82.12 258 LEU A N 1
ATOM 2014 C CA . LEU A 1 258 ? 23.609 0.902 -5.709 1.00 82.12 258 LEU A CA 1
ATOM 2015 C C . LEU A 1 258 ? 24.082 0.635 -7.145 1.00 82.12 258 LEU A C 1
ATOM 2017 O O . LEU A 1 258 ? 23.480 1.143 -8.084 1.00 82.12 258 LEU A O 1
ATOM 2021 N N . LYS A 1 259 ? 25.150 -0.149 -7.329 1.00 81.00 259 LYS A N 1
ATOM 2022 C CA . LYS A 1 259 ? 25.651 -0.511 -8.662 1.00 81.00 259 LYS A CA 1
ATOM 2023 C C . LYS A 1 259 ? 24.827 -1.601 -9.341 1.00 81.00 259 LYS A C 1
ATOM 2025 O O . LYS A 1 259 ? 24.727 -1.601 -10.560 1.00 81.00 259 LYS A O 1
ATOM 2030 N N . GLU A 1 260 ? 24.276 -2.530 -8.567 1.00 84.25 260 GLU A N 1
ATOM 2031 C CA . GLU A 1 260 ? 23.629 -3.745 -9.084 1.00 84.25 260 GLU A CA 1
ATOM 2032 C C . GLU A 1 260 ? 22.105 -3.731 -8.903 1.00 84.25 260 GLU A C 1
ATOM 2034 O O . GLU A 1 260 ? 21.391 -4.476 -9.565 1.00 84.25 260 GLU A O 1
ATOM 2039 N N . ALA A 1 261 ? 21.602 -2.881 -8.007 1.00 89.31 261 ALA A N 1
ATOM 2040 C CA . ALA A 1 261 ? 20.221 -2.882 -7.542 1.00 89.31 261 ALA A CA 1
ATOM 2041 C C . ALA A 1 261 ? 19.485 -1.558 -7.799 1.00 89.31 261 ALA A C 1
ATOM 2043 O O . ALA A 1 261 ? 18.467 -1.310 -7.158 1.00 89.31 261 ALA A O 1
ATOM 2044 N N . CYS A 1 262 ? 19.991 -0.708 -8.696 1.00 92.56 262 CYS A N 1
ATOM 2045 C CA . CYS A 1 262 ? 19.326 0.525 -9.121 1.00 92.56 262 CYS A CA 1
ATOM 2046 C C . CYS A 1 262 ? 18.723 0.354 -10.513 1.00 92.56 262 CYS A C 1
ATOM 2048 O O . CYS A 1 262 ? 19.430 0.040 -11.469 1.00 92.56 262 CYS A O 1
ATOM 2050 N N . PHE A 1 263 ? 17.426 0.621 -10.623 1.00 95.00 263 PHE A N 1
ATOM 2051 C CA . PHE A 1 263 ? 16.660 0.470 -11.850 1.00 95.00 263 PHE A CA 1
ATOM 2052 C C . PHE A 1 263 ? 15.990 1.784 -12.225 1.00 95.00 263 PHE A C 1
ATOM 2054 O O . PHE A 1 263 ? 15.426 2.476 -11.380 1.00 95.00 263 PHE A O 1
ATOM 2061 N N . PHE A 1 264 ? 16.023 2.111 -13.513 1.00 94.56 264 PHE A N 1
ATOM 2062 C CA . PHE A 1 264 ? 15.512 3.378 -14.036 1.00 94.56 264 PHE A CA 1
ATOM 2063 C C . PHE A 1 264 ? 14.428 3.110 -15.071 1.00 94.56 264 PHE A C 1
ATOM 2065 O O . PHE A 1 264 ? 14.711 2.626 -16.171 1.00 94.56 264 PHE A O 1
ATOM 2072 N N . VAL A 1 265 ? 13.184 3.415 -14.716 1.00 94.88 265 VAL A N 1
ATOM 2073 C CA . VAL A 1 265 ? 12.001 3.073 -15.506 1.00 94.88 265 VAL A CA 1
ATOM 2074 C C . VAL A 1 265 ? 11.208 4.321 -15.882 1.00 94.88 265 VAL A C 1
ATOM 2076 O O . VAL A 1 265 ? 11.100 5.274 -15.112 1.00 94.88 265 VAL A O 1
ATOM 2079 N N . GLY A 1 266 ? 10.645 4.302 -17.087 1.00 92.62 266 GLY A N 1
ATOM 2080 C CA . GLY A 1 266 ? 9.818 5.386 -17.612 1.00 92.62 266 GLY A CA 1
ATOM 2081 C C . GLY A 1 266 ? 8.644 4.889 -18.444 1.00 92.62 266 GLY A C 1
ATOM 2082 O O . GLY A 1 266 ? 8.722 3.785 -18.999 1.00 92.62 266 GLY A O 1
ATOM 2083 N N . GLY A 1 267 ? 7.573 5.685 -18.526 1.00 89.38 267 GLY A N 1
ATOM 2084 C CA . GLY A 1 267 ? 6.351 5.366 -19.275 1.00 89.38 267 GLY A CA 1
ATOM 2085 C C . GLY A 1 267 ? 5.604 4.127 -18.769 1.00 89.38 267 GLY A C 1
ATOM 2086 O O . GLY A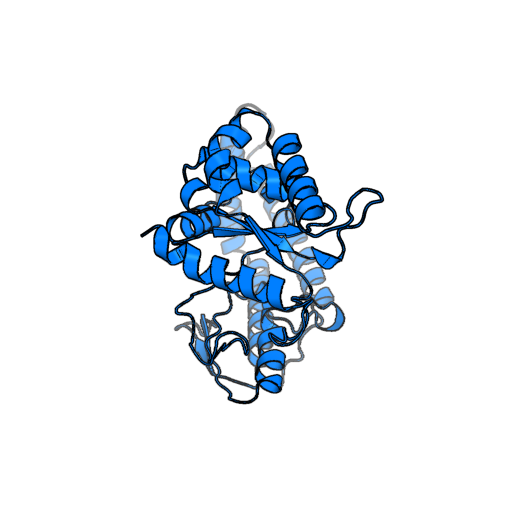 1 267 ? 5.041 3.376 -19.566 1.00 89.38 267 GLY A O 1
ATOM 2087 N N . ILE A 1 268 ? 5.676 3.852 -17.462 1.00 90.50 268 ILE A N 1
ATOM 2088 C CA . ILE A 1 268 ? 5.079 2.660 -16.828 1.00 90.50 268 ILE A CA 1
ATOM 2089 C C . ILE A 1 268 ? 3.583 2.820 -16.510 1.00 90.50 268 ILE A C 1
ATOM 2091 O O . ILE A 1 268 ? 2.934 1.863 -16.093 1.00 90.50 268 ILE A O 1
ATOM 2095 N N . ASP A 1 269 ? 3.037 4.014 -16.723 1.00 85.81 269 ASP A N 1
ATOM 2096 C CA . ASP A 1 269 ? 1.608 4.331 -16.692 1.00 85.81 269 ASP A CA 1
ATOM 2097 C C . ASP A 1 269 ? 0.854 3.749 -17.903 1.00 85.81 269 ASP A C 1
ATOM 2099 O O . ASP A 1 269 ? -0.361 3.540 -17.851 1.00 85.81 269 ASP A O 1
ATOM 2103 N N . ALA A 1 270 ? 1.578 3.430 -18.980 1.00 84.94 270 ALA A N 1
ATOM 2104 C CA . ALA A 1 270 ? 1.042 2.876 -20.215 1.00 84.94 270 ALA A CA 1
ATOM 2105 C C . ALA A 1 270 ? 1.555 1.455 -20.512 1.00 84.94 270 ALA A C 1
ATOM 2107 O O . ALA A 1 270 ? 2.520 0.949 -19.941 1.00 84.94 270 ALA A O 1
ATOM 2108 N N . SER A 1 271 ? 0.907 0.784 -21.473 1.00 85.62 271 SER A N 1
ATOM 2109 C CA . SER A 1 271 ? 1.392 -0.506 -21.974 1.00 85.62 271 SER A CA 1
ATOM 2110 C C . SER A 1 271 ? 2.735 -0.321 -22.680 1.00 85.62 271 SER A C 1
ATOM 2112 O O . SER A 1 271 ? 2.807 0.270 -23.759 1.00 85.62 271 SER A O 1
ATOM 2114 N N . LEU A 1 272 ? 3.781 -0.920 -22.115 1.00 88.56 272 LEU A N 1
ATOM 2115 C CA . LEU A 1 272 ? 5.099 -0.967 -22.737 1.00 88.56 272 LEU A CA 1
ATOM 2116 C C . LEU A 1 272 ? 5.077 -1.847 -23.993 1.00 88.56 272 LEU A C 1
ATOM 2118 O O . LEU A 1 272 ? 4.462 -2.913 -24.030 1.00 88.56 272 LEU A O 1
ATOM 2122 N N . ASP A 1 273 ? 5.781 -1.380 -25.018 1.00 85.56 273 ASP A N 1
ATOM 2123 C CA . ASP A 1 273 ? 5.886 -2.019 -26.330 1.00 85.56 273 ASP A CA 1
ATOM 2124 C C . ASP A 1 273 ? 7.363 -2.329 -26.595 1.00 85.56 273 ASP A C 1
ATOM 2126 O O . ASP A 1 273 ? 8.132 -1.394 -26.833 1.00 85.56 273 ASP A O 1
ATOM 2130 N N . PRO A 1 274 ? 7.783 -3.605 -26.566 1.00 81.31 274 PRO A N 1
ATOM 2131 C CA . PRO A 1 274 ? 9.189 -3.980 -26.690 1.00 81.31 274 PRO A CA 1
ATOM 2132 C C . PRO A 1 274 ? 9.785 -3.645 -28.067 1.00 81.31 274 PRO A C 1
ATOM 2134 O O . PRO A 1 274 ? 11.003 -3.676 -28.235 1.00 81.31 274 PRO A O 1
ATOM 2137 N N . THR A 1 275 ? 8.966 -3.304 -29.065 1.00 83.56 275 THR A N 1
ATOM 2138 C CA . THR A 1 275 ? 9.453 -2.901 -30.390 1.00 83.56 275 THR A CA 1
ATOM 2139 C C . THR A 1 275 ? 9.927 -1.445 -30.412 1.00 83.56 275 THR A C 1
ATOM 2141 O O . THR A 1 275 ? 10.877 -1.115 -31.130 1.00 83.56 275 THR A O 1
ATOM 2144 N N . LYS A 1 276 ? 9.348 -0.577 -29.569 1.00 85.56 276 LYS A N 1
ATOM 2145 C CA . LYS A 1 276 ? 9.681 0.852 -29.503 1.00 85.56 276 LYS A CA 1
ATOM 2146 C C . LYS A 1 276 ? 11.001 1.078 -28.776 1.00 85.56 276 LYS A C 1
ATOM 2148 O O . LYS A 1 276 ? 11.180 0.662 -27.634 1.00 85.56 276 LYS A O 1
ATOM 2153 N N . LYS A 1 277 ? 11.915 1.823 -29.410 1.00 80.38 277 LYS A N 1
ATOM 2154 C CA . LYS A 1 277 ? 13.247 2.133 -28.853 1.00 80.38 277 LYS A CA 1
ATOM 2155 C C . LYS A 1 277 ? 13.174 2.785 -27.465 1.00 80.38 277 LYS A C 1
ATOM 2157 O O . LYS A 1 277 ? 13.977 2.436 -26.609 1.00 80.38 277 LYS A O 1
ATOM 2162 N N . SER A 1 278 ? 12.206 3.675 -27.240 1.00 78.19 278 SER A N 1
ATOM 2163 C CA . SER A 1 278 ? 11.983 4.335 -25.945 1.00 78.19 278 SER A CA 1
ATOM 2164 C C . SER A 1 278 ? 11.605 3.354 -24.829 1.00 78.19 278 SER A C 1
ATOM 2166 O O . SER A 1 278 ? 12.046 3.519 -23.700 1.00 78.19 278 SER A O 1
ATOM 2168 N N . HIS A 1 279 ? 10.839 2.306 -25.141 1.00 88.75 279 HIS A N 1
ATOM 2169 C CA . HIS A 1 279 ? 10.343 1.338 -24.158 1.00 88.75 279 HIS A CA 1
ATOM 2170 C C . HIS A 1 279 ? 11.309 0.174 -23.919 1.00 88.75 279 HIS A C 1
ATOM 2172 O O . HIS A 1 279 ? 11.308 -0.395 -22.830 1.00 88.75 279 HIS A O 1
ATOM 2178 N N . LYS A 1 280 ? 12.155 -0.174 -24.903 1.00 89.75 280 LYS A N 1
ATOM 2179 C CA . LYS A 1 280 ? 13.137 -1.272 -24.792 1.00 89.75 280 LYS A CA 1
ATOM 2180 C C . LYS A 1 280 ? 13.994 -1.177 -23.533 1.00 89.75 280 LYS A C 1
ATOM 2182 O O . LYS A 1 280 ? 14.251 -2.189 -22.891 1.00 89.75 280 LYS A O 1
ATOM 2187 N N . ARG A 1 281 ? 14.408 0.040 -23.172 1.00 90.06 281 ARG A N 1
ATOM 2188 C CA . ARG A 1 281 ? 15.196 0.286 -21.964 1.00 90.06 281 ARG A CA 1
ATOM 2189 C C . ARG A 1 281 ? 14.398 -0.025 -20.696 1.00 90.06 281 ARG A C 1
ATOM 2191 O O . ARG A 1 281 ? 14.881 -0.802 -19.883 1.00 90.06 281 ARG A O 1
ATOM 2198 N N . THR A 1 282 ? 13.187 0.521 -20.554 1.00 92.50 282 THR A N 1
ATOM 2199 C CA . THR A 1 282 ? 12.308 0.232 -19.408 1.00 92.50 282 THR A CA 1
ATOM 2200 C C . THR A 1 282 ? 12.034 -1.266 -19.283 1.00 92.50 282 THR A C 1
ATOM 2202 O O . THR A 1 282 ? 12.139 -1.820 -18.195 1.00 92.50 282 THR A O 1
ATOM 2205 N N . VAL A 1 283 ? 11.741 -1.944 -20.398 1.00 91.88 283 VAL A N 1
ATOM 2206 C CA . VAL A 1 283 ? 11.520 -3.399 -20.419 1.00 91.88 283 VAL A CA 1
ATOM 2207 C C . VAL A 1 283 ? 12.754 -4.154 -19.923 1.00 91.88 283 VAL A C 1
ATOM 2209 O O . VAL A 1 283 ? 12.619 -5.015 -19.060 1.00 91.88 283 VAL A O 1
ATOM 2212 N N . GLY A 1 284 ? 13.950 -3.807 -20.410 1.00 90.69 284 GLY A N 1
ATOM 2213 C CA . GLY A 1 284 ? 15.194 -4.430 -19.951 1.00 90.69 284 GLY A CA 1
ATOM 2214 C C . GLY A 1 284 ? 15.443 -4.218 -18.454 1.00 90.69 284 GLY A C 1
ATOM 2215 O O . GLY A 1 284 ? 15.826 -5.150 -17.758 1.00 90.69 284 GLY A O 1
ATOM 2216 N N . GLN A 1 285 ? 15.154 -3.024 -17.936 1.00 92.00 285 GLN A N 1
ATOM 2217 C CA . GLN A 1 285 ? 15.275 -2.707 -16.508 1.00 92.00 285 GLN A CA 1
ATOM 2218 C C . GLN A 1 285 ? 14.290 -3.518 -15.650 1.00 92.00 285 GLN A C 1
ATOM 2220 O O . GLN A 1 285 ? 14.676 -4.055 -14.618 1.00 92.00 285 GLN A O 1
ATOM 2225 N N . LEU A 1 286 ? 13.042 -3.687 -16.100 1.00 90.81 286 LEU A N 1
ATOM 2226 C CA . LEU A 1 286 ? 12.049 -4.520 -15.409 1.00 90.81 286 LEU A CA 1
ATOM 2227 C C . LEU A 1 286 ? 12.391 -6.017 -15.457 1.00 90.81 286 LEU A C 1
ATOM 2229 O O . LEU A 1 286 ? 12.140 -6.728 -14.486 1.00 90.81 286 LEU A O 1
ATOM 2233 N N . GLN A 1 287 ? 12.978 -6.497 -16.557 1.00 88.62 287 GLN A N 1
ATOM 2234 C CA . GLN A 1 287 ? 13.484 -7.870 -16.658 1.00 88.62 287 GLN A CA 1
ATOM 2235 C C . GLN A 1 287 ? 14.635 -8.101 -15.677 1.00 88.62 287 GLN A C 1
ATOM 2237 O O . GLN A 1 287 ? 14.593 -9.054 -14.904 1.00 88.62 287 GLN A O 1
ATOM 2242 N N . LEU A 1 288 ? 15.608 -7.185 -15.635 1.00 88.81 288 LEU A N 1
ATOM 2243 C CA . LEU A 1 288 ? 16.705 -7.242 -14.668 1.00 88.81 288 LEU A CA 1
ATOM 2244 C C . LEU A 1 288 ? 16.202 -7.172 -13.224 1.00 88.81 288 LEU A C 1
ATOM 2246 O O . LEU A 1 288 ? 16.708 -7.903 -12.383 1.00 88.81 288 LEU A O 1
ATOM 2250 N N . LEU A 1 289 ? 15.188 -6.355 -12.930 1.00 88.88 289 LEU A N 1
ATOM 2251 C CA . LEU A 1 289 ? 14.566 -6.304 -11.605 1.00 88.88 289 LEU A CA 1
ATOM 2252 C C . LEU A 1 289 ? 13.922 -7.651 -11.232 1.00 88.88 289 LEU A C 1
ATOM 2254 O O . LEU A 1 289 ? 14.095 -8.139 -10.115 1.00 88.88 289 LEU A O 1
ATOM 2258 N N . ALA A 1 290 ? 13.199 -8.269 -12.170 1.00 83.50 290 ALA A N 1
ATOM 2259 C CA . ALA A 1 290 ? 12.539 -9.555 -11.958 1.00 83.50 290 ALA A CA 1
ATOM 2260 C C . ALA A 1 290 ? 13.533 -10.723 -11.801 1.00 83.50 290 ALA A C 1
ATOM 2262 O O . ALA A 1 290 ? 13.269 -11.659 -11.040 1.00 83.50 290 ALA A O 1
ATOM 2263 N N . ASP A 1 291 ? 14.669 -10.673 -12.500 1.00 79.00 291 ASP A N 1
ATOM 2264 C CA . ASP A 1 291 ? 15.698 -11.717 -12.474 1.00 79.00 291 ASP A CA 1
ATOM 2265 C C . ASP A 1 291 ? 16.741 -11.514 -11.370 1.00 79.00 291 ASP A C 1
ATOM 2267 O O . ASP A 1 291 ? 17.185 -12.492 -10.768 1.00 79.00 291 ASP A O 1
ATOM 2271 N N . GLY A 1 292 ? 17.094 -10.267 -11.049 1.00 66.06 292 GLY A N 1
ATOM 2272 C CA . GLY A 1 292 ? 18.053 -9.903 -10.000 1.00 66.06 292 GLY A CA 1
ATOM 2273 C C . GLY A 1 292 ? 17.627 -10.398 -8.620 1.00 66.06 292 GLY A C 1
ATOM 2274 O O . GLY A 1 292 ? 18.461 -10.681 -7.764 1.00 66.06 292 GLY A O 1
ATOM 2275 N N . HIS A 1 293 ? 16.329 -10.635 -8.428 1.00 59.31 293 HIS A N 1
ATOM 2276 C CA . HIS A 1 293 ? 15.829 -11.302 -7.239 1.00 59.31 293 HIS A CA 1
ATOM 2277 C C . HIS A 1 293 ? 16.325 -12.760 -7.087 1.00 59.31 293 HIS A C 1
ATOM 2279 O O . HIS A 1 293 ? 16.540 -13.236 -5.974 1.00 59.31 293 HIS A O 1
ATOM 2285 N N . ARG A 1 294 ? 16.563 -13.479 -8.193 1.00 55.16 294 ARG A N 1
ATOM 2286 C CA . ARG A 1 294 ? 16.979 -14.894 -8.169 1.00 55.16 294 ARG A CA 1
ATOM 2287 C C . ARG A 1 294 ? 18.442 -15.099 -7.778 1.00 55.16 294 ARG A C 1
ATOM 2289 O O . ARG A 1 294 ? 18.790 -16.206 -7.389 1.00 55.16 294 ARG A O 1
ATOM 2296 N N . GLN A 1 295 ? 19.285 -14.071 -7.894 1.00 47.50 295 GLN A N 1
ATOM 2297 C CA . GLN A 1 295 ? 20.730 -14.168 -7.639 1.00 47.50 295 GLN A CA 1
ATOM 2298 C C . GLN A 1 295 ? 21.113 -14.024 -6.156 1.00 47.50 295 GLN A C 1
ATOM 2300 O O . GLN A 1 295 ? 22.261 -14.274 -5.805 1.00 47.50 295 GLN A O 1
ATOM 2305 N N . HIS A 1 296 ? 20.170 -13.648 -5.286 1.00 46.41 296 HIS A N 1
ATOM 2306 C CA . HIS A 1 296 ? 20.404 -13.451 -3.848 1.00 46.41 296 HIS A CA 1
ATOM 2307 C C . HIS A 1 296 ? 19.792 -14.549 -2.958 1.00 46.41 296 HIS A C 1
ATOM 2309 O O . HIS A 1 296 ? 19.629 -14.332 -1.757 1.00 46.41 296 HIS A O 1
ATOM 2315 N N . ARG A 1 297 ? 19.446 -15.705 -3.540 1.00 41.00 297 ARG A N 1
ATOM 2316 C CA . ARG A 1 297 ? 19.095 -16.931 -2.807 1.00 41.00 297 ARG A CA 1
ATOM 2317 C C . ARG A 1 297 ? 20.301 -17.845 -2.648 1.00 41.00 297 ARG A C 1
ATOM 2319 O O . ARG A 1 297 ? 21.117 -17.893 -3.593 1.00 41.00 297 ARG A O 1
#